Protein 3TVT (pdb70)

B-factor: mean 31.07, std 15.74, range [5.21, 500.0]

GO terms:
  GO:0005515 protein binding (F, IPI)
  GO:0031594 neuromuscular junction (C, IDA)
  GO:0042734 presynaptic membrane (C, IDA)
  GO:0043195 terminal bouton (C, IDA)
  GO:0045179 apical cortex (C, IDA)
  GO:0045202 synapse (C, IDA)
  GO:0045211 postsynaptic membrane (C, IDA)
  GO:0048471 perinuclear region of cytoplasm (C, IDA)
  GO:0061174 type I terminal bouton (C, IDA)
  GO:0061176 type Ib terminal bouton (C, IDA)
  GO:0061689 tricellular tight junction (C, IDA)
  GO:0071212 subsynaptic reticulum (C, IDA)
  GO:0005918 septate junction (C, IDA)
  GO:0005920 smooth septate junction (C, IDA)
  GO:0005938 cell cortex (C, IDA)
  GO:0016327 apicolateral plasma membrane (C, IDA)
  GO:0016328 lateral plasma membrane (C, IDA)
  GO:0031256 leading edge membrane (C, IDA)
  GO:0001738 morphogenesis of a polarized epithelium (P, TAS)
  GO:0016323 basolateral plasma membrane (C, TAS)

Nearest PDB structures (foldseek):
  3tvt-assembly1_A  TM=1.004E+00  e=1.272E-58  Drosophila melanogaster
  3uat-assembly1_A  TM=9.789E-01  e=1.180E-45  Rattus norvegicus
  1jxm-assembly1_A  TM=9.618E-01  e=1.100E-43  Rattus norvegicus
  1kjw-assembly1_A  TM=9.722E-01  e=9.977E-43  Rattus norvegicus
  5ypr-assembly1_A  TM=9.502E-01  e=1.873E-42  Rattus norvegicus

Sequence (269 aa):
SLYVRALFDYDPGLPFKHGDILHVTNASDDEWWQARRVLGIVPSKRRWERKMRAVLSYEAVQRLSINYTRPVIILGPLKDRINDDLISEYPDKFGSCVPHTTRPKREYEVDGRDYHFVSSREQMERDIQNHLFIEAGQYNDNLYGTSVASVREVAEKGKHCILDVSGNAIKRLQVAQLYPVAVFIKPKSVDSVMEMNRRMTEEQAKKTYERAIKMEQEFGEYFTGVVQGDTIEEIYSKVKSMIWSQSGPTIWVPSRQDMEQLDLIKITP

CATH classification: 2.30.30.40 (+2 more: 3.40.50.300, 3.30.63.10)

Solvent-accessible surface area: 14858 Å² total; per-residue (Å²): 150,55,69,6,12,0,12,18,62,30,128,96,72,27,76,3,108,12,5,28,17,0,41,9,41,74,52,100,74,83,45,89,30,84,2,166,83,54,194,49,73,0,3,3,85,142,83,25,26,112,122,87,166,118,106,46,3,15,40,47,7,88,129,62,81,15,147,43,34,8,0,0,0,1,3,4,31,25,46,92,106,0,11,94,36,2,57,82,98,65,72,129,120,8,8,73,16,32,6,35,0,16,16,100,115,138,145,203,36,59,78,35,160,43,4,60,42,22,127,46,98,119,90,0,51,136,30,9,130,95,68,91,4,3,26,1,0,61,52,108,109,35,2,2,2,13,8,15,48,9,0,93,112,8,0,116,141,47,59,24,0,17,6,101,9,34,1,68,0,0,85,39,0,27,89,27,112,6,28,2,0,0,0,0,3,54,15,96,40,33,99,13,7,70,113,23,53,208,214,54,75,105,109,75,0,93,117,29,55,67,141,0,62,123,31,18,110,112,16,0,68,56,1,12,3,26,4,46,3,87,65,19,124,59,3,23,63,86,0,74,64,41,12,199,68,33,32,31,103,52,3,42,8,47,88,123,128,15,52,133,95,36,110,88,55,156,16,108,123

Organism: Drosophila melanogaster (NCBI:txid7227)

Secondary structure (DSSP, 8-state):
--EEEE-S-B-----B-TT-EEEEEE--SSSEEEE-----EEE-HHHHHHHHH----EEEEEEEE-SSPPPEEEESTTHHHHHHHHHHH-TTTEE-PPPEE-SPPPTT--BTTTBEE-S-HHHHHHHHHTT-EEEEEEETTEEEEEEHHHHHHHHHHT-EEEE---THHHHHHHHTT-PPEEEEE--S-HHHHHHT-TTS-TTHHHHHHHHHHHHHHHHTTT-SEEE--SSHHHHHHHHHHHHHHHT-SEEEEE-/-GGGGG-EEEP---

Radius of gyration: 19.96 Å; Cα contacts (8 Å, |Δi|>4): 506; chains: 2; bounding box: 43×50×49 Å

Foldseek 3Di:
DFKKAFLAFDDDQPGDHQQWIWAFPADPDQFWTQIDTDVGIDGDQVNQPVVVVCDGGIFTKDKDQDQWWAAAEEAAPCRVVLLCVCCVVCVVAEDEFAKEKQDDDDVPDDQRPNHPYDVDQVVVVVCVVVLQFLDWDDDPRMIMTHGPVRCVVQGNVRHHHHDPDALSSQVSCVVVVRHHQYEYEQEPDLVLQCVAPVPDDVVVSVVSNVVSVVSCVVNSVRHNYYDYDSYPVRRSVVVVVSSVVQGDSMHMDGD/DVVVVPDDDDDDDD

InterPro domains:
  IPR001452 SH3 domain [PF00018] (626-682)
  IPR001452 SH3 domain [PS50002] (620-690)
  IPR001452 SH3 domain [SM00326] (623-689)
  IPR001478 PDZ domain [PF00595] (217-299)
  IPR001478 PDZ domain [PF00595] (331-417)
  IPR001478 PDZ domain [PF00595] (506-583)
  IPR001478 PDZ domain [PS50106] (216-303)
  IPR001478 PDZ domain [PS50106] (330-421)
  IPR001478 PDZ domain [PS50106] (506-587)
  IPR001478 PDZ domain [SM00228] (224-303)
  IPR001478 PDZ domain [SM00228] (338-421)
  IPR001478 PDZ domain [SM00228] (514-587)
  IPR004172 L27 domain [PS51022] (4-64)
  IPR004172 L27 domain [SM00569] (7-67)
  IPR008144 Guanylate kinase-like domain [PS50052] (780-955)
  IPR008145 Guanylate kinase/L-type calcium channel beta subunit [PF00625] (780-956)
  IPR008145 Guanylate kinase/L-type calcium channel beta subunit [SM00072] (779-958)
  IPR015143 L27-1 [PF09058] (6-63)
  IPR016313 Disks large 1-like [PIRSF001741] (4-970)
  IPR020590 Guanylate kinase, conserved site [PS00856] (812-829)

Structure (mmCIF, N/CA/C/O backbone):
data_3TVT
#
_entry.id   3TVT
#
_cell.length_a   91.604
_cell.length_b   94.546
_cell.length_c   83.700
_cell.angle_alpha   90.00
_cell.angle_beta   90.00
_cell.angle_gamma   90.00
#
_symmetry.space_group_name_H-M   'C 2 2 21'
#
loop_
_entity.id
_entity.type
_entity.pdbx_description
1 polymer 'Disks large 1 tumor suppressor protein'
2 polymer 'Partner of Inscuteable'
3 water water
#
loop_
_atom_site.group_PDB
_atom_site.id
_atom_site.type_symbol
_atom_site.label_atom_id
_atom_site.label_alt_id
_atom_site.label_comp_id
_atom_site.label_asym_id
_atom_site.label_entity_id
_atom_site.label_seq_id
_atom_site.pdbx_PDB_ins_code
_atom_site.Cartn_x
_atom_site.Cartn_y
_atom_site.Cartn_z
_atom_site.occupancy
_atom_site.B_iso_or_equiv
_atom_site.auth_seq_id
_atom_site.auth_comp_id
_atom_site.auth_asym_id
_atom_site.auth_atom_id
_atom_site.pdbx_PDB_model_num
ATOM 1 N N . SER A 1 5 ? 16.438 28.175 2.795 1.00 55.56 602 SER A N 1
ATOM 2 C CA . SER A 1 5 ? 17.145 28.215 4.118 1.00 55.47 602 SER A CA 1
ATOM 3 C C . SER A 1 5 ? 17.497 26.812 4.650 1.00 54.20 602 SER A C 1
ATOM 4 O O . SER A 1 5 ? 16.690 26.208 5.388 1.00 57.79 602 SER A O 1
ATOM 7 N N . LEU A 1 6 ? 18.609 26.221 4.213 1.00 49.77 603 LEU A N 1
ATOM 8 C CA . LEU A 1 6 ? 19.137 26.304 2.849 1.00 44.59 603 LEU A CA 1
ATOM 9 C C . LEU A 1 6 ? 19.853 24.988 2.684 1.00 40.44 603 LEU A C 1
ATOM 10 O O . LEU A 1 6 ? 20.793 24.651 3.413 1.00 36.73 603 LEU A O 1
ATOM 15 N N . TYR A 1 7 ? 19.375 24.215 1.727 1.00 35.89 604 TYR A N 1
ATOM 16 C CA . TYR A 1 7 ? 20.034 22.975 1.399 1.00 33.48 604 TYR A CA 1
ATOM 17 C C . TYR A 1 7 ? 20.396 23.082 -0.054 1.00 31.16 604 TYR A C 1
ATOM 18 O O . TYR A 1 7 ? 19.636 23.642 -0.855 1.00 32.09 604 TYR A O 1
ATOM 27 N N . VAL A 1 8 ? 21.571 22.567 -0.386 1.00 28.99 605 VAL A N 1
ATOM 28 C CA . VAL A 1 8 ? 22.039 22.595 -1.769 1.00 27.80 605 VAL A CA 1
ATOM 29 C C . VAL A 1 8 ? 22.562 21.248 -2.119 1.00 26.39 605 VAL A C 1
ATOM 30 O O . VAL A 1 8 ? 23.043 20.536 -1.241 1.00 29.47 605 VAL A O 1
ATOM 34 N N . ARG A 1 9 ? 22.470 20.869 -3.392 1.00 25.56 606 ARG A N 1
ATOM 35 C CA . ARG A 1 9 ? 23.241 19.745 -3.893 1.00 24.62 606 ARG A CA 1
ATOM 36 C C . ARG A 1 9 ? 24.572 20.256 -4.441 1.00 24.19 606 ARG A C 1
ATOM 37 O O . ARG A 1 9 ? 24.604 21.163 -5.262 1.00 25.28 606 ARG A O 1
ATOM 45 N N . ALA A 1 10 ? 25.656 19.672 -3.951 1.00 23.91 607 ALA A N 1
ATOM 46 C CA . ALA A 1 10 ? 26.995 19.952 -4.477 1.00 23.83 607 ALA A CA 1
ATOM 47 C C . ALA A 1 10 ? 27.135 19.300 -5.869 1.00 24.27 607 ALA A C 1
ATOM 48 O O . ALA A 1 10 ? 26.737 18.135 -6.069 1.00 24.58 607 ALA A O 1
ATOM 50 N N . LEU A 1 11 ? 27.694 20.048 -6.827 1.00 24.06 608 LEU A N 1
ATOM 51 C CA . LEU A 1 11 ? 27.831 19.580 -8.194 1.00 24.91 608 LEU A CA 1
ATOM 52 C C . LEU A 1 11 ? 29.269 19.333 -8.565 1.00 25.54 608 LEU A C 1
ATOM 53 O O . LEU A 1 11 ? 29.595 19.214 -9.750 1.00 26.19 608 LEU A O 1
ATOM 58 N N . PHE A 1 12 ? 30.113 19.238 -7.537 1.00 25.32 609 PHE A N 1
ATOM 59 C CA . PHE A 1 12 ? 31.532 18.967 -7.682 1.00 27.65 609 PHE A CA 1
ATOM 60 C C . PHE A 1 12 ? 32.080 18.244 -6.449 1.00 28.19 609 PHE A C 1
ATOM 61 O O . PHE A 1 12 ? 31.456 18.291 -5.386 1.00 28.37 609 PHE A O 1
ATOM 69 N N . ASP A 1 13 ? 33.239 17.600 -6.595 1.00 30.90 610 ASP A N 1
ATOM 70 C CA . ASP A 1 13 ? 33.951 17.000 -5.456 1.00 32.95 610 ASP A CA 1
ATOM 71 C C . ASP A 1 13 ? 34.785 18.075 -4.796 1.00 33.89 610 ASP A C 1
ATOM 72 O O . ASP A 1 13 ? 35.454 18.850 -5.484 1.00 33.75 610 ASP A O 1
ATOM 77 N N . TYR A 1 14 ? 34.789 18.086 -3.469 1.00 34.65 611 TYR A N 1
ATOM 78 C CA . TYR A 1 14 ? 35.588 19.045 -2.729 1.00 35.30 611 TYR A CA 1
ATOM 79 C C . TYR A 1 14 ? 36.481 18.354 -1.722 1.00 38.20 611 TYR A C 1
ATOM 80 O O . TYR A 1 14 ? 36.019 17.611 -0.855 1.00 38.99 611 TYR A O 1
ATOM 89 N N . ASP A 1 15 ? 37.773 18.619 -1.860 1.00 42.06 612 ASP A N 1
ATOM 90 C CA . ASP A 1 15 ? 38.786 18.053 -1.005 1.00 46.39 612 ASP A CA 1
ATOM 91 C C . ASP A 1 15 ? 39.533 19.238 -0.380 1.00 47.40 612 ASP A C 1
ATOM 92 O O . ASP A 1 15 ? 40.323 19.903 -1.054 1.00 48.91 612 ASP A O 1
ATOM 97 N N . PRO A 1 16 ? 39.235 19.560 0.890 1.00 48.07 613 PRO A N 1
ATOM 98 C CA . PRO A 1 16 ? 39.930 20.712 1.479 1.00 48.71 613 PRO A CA 1
ATOM 99 C C . PRO A 1 16 ? 41.313 20.359 2.039 1.00 51.58 613 PRO A C 1
ATOM 100 O O . PRO A 1 16 ? 42.187 21.235 2.112 1.00 52.49 613 PRO A O 1
ATOM 104 N N . GLY A 1 26 ? 37.273 22.808 7.392 1.00 39.54 623 GLY A N 1
ATOM 105 C CA . GLY A 1 26 ? 36.708 22.551 6.050 1.00 38.17 623 GLY A CA 1
ATOM 106 C C . GLY A 1 26 ? 35.980 21.234 5.928 1.00 38.69 623 GLY A C 1
ATOM 107 O O . GLY A 1 26 ? 36.364 20.243 6.557 1.00 40.35 623 GLY A O 1
ATOM 108 N N . LEU A 1 27 ? 34.926 21.228 5.107 1.00 35.87 624 LEU A N 1
ATOM 109 C CA . LEU A 1 27 ? 34.057 20.065 4.957 1.00 36.44 624 LEU A CA 1
ATOM 110 C C . LEU A 1 27 ? 34.268 19.412 3.601 1.00 36.25 624 LEU A C 1
ATOM 111 O O . LEU A 1 27 ? 33.937 20.000 2.570 1.00 33.81 624 LEU A O 1
ATOM 116 N N . PRO A 1 28 ? 34.789 18.171 3.592 1.00 38.23 625 PRO A N 1
ATOM 117 C CA . PRO A 1 28 ? 34.845 17.399 2.353 1.00 37.75 625 PRO A CA 1
ATOM 118 C C . PRO A 1 28 ? 33.452 16.990 1.909 1.00 35.75 625 PRO A C 1
ATOM 119 O O . PRO A 1 28 ? 32.567 16.706 2.750 1.00 36.80 625 PRO A O 1
ATOM 123 N N . PHE A 1 29 ? 33.231 16.973 0.595 1.00 33.49 626 PHE A N 1
ATOM 124 C CA . PHE A 1 29 ? 32.001 16.417 0.036 1.00 31.59 626 PHE A CA 1
ATOM 125 C C . PHE A 1 29 ? 32.204 15.908 -1.391 1.00 31.30 626 PHE A C 1
ATOM 126 O O . PHE A 1 29 ? 33.246 16.164 -2.019 1.00 31.15 626 PHE A O 1
ATOM 134 N N . LYS A 1 30 ? 31.221 15.160 -1.880 1.00 31.28 627 LYS A N 1
ATOM 135 C CA . LYS A 1 30 ? 31.279 14.590 -3.226 1.00 31.20 627 LYS A CA 1
ATOM 136 C C . LYS A 1 30 ? 30.135 15.121 -4.092 1.00 28.07 627 LYS A C 1
ATOM 137 O O . LYS A 1 30 ? 29.134 15.570 -3.583 1.00 28.44 627 LYS A O 1
ATOM 143 N N . HIS A 1 31 ? 30.342 15.142 -5.403 1.00 28.05 628 HIS A N 1
ATOM 144 C CA . HIS A 1 31 ? 29.311 15.537 -6.384 1.00 26.47 628 HIS A CA 1
ATOM 145 C C . HIS A 1 31 ? 28.057 14.747 -6.064 1.00 27.24 628 HIS A C 1
ATOM 146 O O . HIS A 1 31 ? 28.116 13.522 -5.950 1.00 27.88 628 HIS A O 1
ATOM 153 N N . GLY A 1 32 ? 26.937 15.434 -5.901 1.00 25.98 629 GLY A N 1
ATOM 154 C CA . GLY A 1 32 ? 25.687 14.758 -5.567 1.00 28.42 629 GLY A CA 1
ATOM 155 C C . GLY A 1 32 ? 25.265 14.909 -4.123 1.00 29.10 629 GLY A C 1
ATOM 156 O O . GLY A 1 32 ? 24.083 14.797 -3.836 1.00 29.31 629 GLY A O 1
ATOM 157 N N . ASP A 1 33 ? 26.224 15.145 -3.215 1.00 28.01 630 ASP A N 1
ATOM 158 C CA . ASP A 1 33 ? 25.903 15.269 -1.767 1.00 29.80 630 ASP A CA 1
ATOM 159 C C . ASP A 1 33 ? 24.965 16.450 -1.474 1.00 29.55 630 ASP A C 1
ATOM 160 O O . ASP A 1 33 ? 25.063 17.520 -2.089 1.00 27.45 630 ASP A O 1
ATOM 165 N N . ILE A 1 34 ? 24.023 16.248 -0.560 1.00 31.21 631 ILE A N 1
ATOM 166 C CA . ILE A 1 34 ? 23.180 17.342 -0.105 1.00 31.32 631 ILE A CA 1
ATOM 167 C C . ILE A 1 34 ? 23.858 17.897 1.143 1.00 32.36 631 ILE A C 1
ATOM 168 O O . ILE A 1 34 ? 24.317 17.133 2.023 1.00 33.91 631 ILE A O 1
ATOM 173 N N . LEU A 1 35 ? 23.959 19.221 1.156 1.00 30.17 632 LEU A N 1
ATOM 174 C CA . LEU A 1 35 ? 24.608 20.016 2.213 1.00 30.57 632 LEU A CA 1
ATOM 175 C C . LEU A 1 35 ? 23.568 20.943 2.802 1.00 31.40 632 LEU A C 1
ATOM 176 O O . LEU A 1 35 ? 22.811 21.591 2.084 1.00 31.91 632 LEU A O 1
ATOM 181 N N . HIS A 1 36 ? 23.525 21.019 4.122 1.00 32.36 633 HIS A N 1
ATOM 182 C CA . HIS A 1 36 ? 22.762 22.049 4.773 1.00 33.93 633 HIS A CA 1
ATOM 183 C C . HIS A 1 36 ? 23.698 23.233 5.013 1.00 32.86 633 HIS A C 1
ATOM 184 O O . HIS A 1 36 ? 24.688 23.079 5.716 1.00 33.83 633 HIS A O 1
ATOM 191 N N . VAL A 1 37 ? 23.390 24.378 4.397 1.00 31.08 634 VAL A N 1
ATOM 192 C CA . VAL A 1 37 ? 24.252 25.561 4.489 1.00 31.55 634 VAL A CA 1
ATOM 193 C C . VAL A 1 37 ? 23.741 26.328 5.691 1.00 33.37 634 VAL A C 1
ATOM 194 O O . VAL A 1 37 ? 22.675 26.947 5.627 1.00 35.78 634 VAL A O 1
ATOM 198 N N . THR A 1 38 ? 24.502 26.284 6.780 1.00 34.37 635 THR A N 1
ATOM 199 C CA . THR A 1 38 ? 24.104 26.864 8.052 1.00 36.81 635 THR A CA 1
ATOM 200 C C . THR A 1 38 ? 24.444 28.353 8.166 1.00 36.24 635 THR A C 1
ATOM 201 O O . THR A 1 38 ? 23.876 29.062 8.974 1.00 39.80 635 THR A O 1
ATOM 205 N N . ASN A 1 39 ? 25.359 28.838 7.343 1.00 34.27 636 ASN A N 1
ATOM 206 C CA . ASN A 1 39 ? 25.702 30.272 7.354 1.00 34.45 636 ASN A CA 1
ATOM 207 C C . ASN A 1 39 ? 26.324 30.622 6.001 1.00 32.00 636 ASN A C 1
ATOM 208 O O . ASN A 1 39 ? 27.291 29.986 5.560 1.00 31.18 636 ASN A O 1
ATOM 213 N N . ALA A 1 40 ? 25.705 31.590 5.330 1.00 32.22 637 ALA A N 1
ATOM 214 C CA . ALA A 1 40 ? 26.168 32.075 4.024 1.00 31.14 637 ALA A CA 1
ATOM 215 C C . ALA A 1 40 ? 26.477 33.585 4.036 1.00 32.55 637 ALA A C 1
ATOM 216 O O . ALA A 1 40 ? 26.452 34.241 2.999 1.00 33.16 637 ALA A O 1
ATOM 218 N N . SER A 1 41 ? 26.794 34.142 5.204 1.00 32.91 638 SER A N 1
ATOM 219 C CA . SER A 1 41 ? 27.043 35.581 5.320 1.00 33.40 638 SER A CA 1
ATOM 220 C C . SER A 1 41 ? 28.329 36.025 4.640 1.00 32.02 638 SER A C 1
ATOM 221 O O . SER A 1 41 ? 28.432 37.148 4.178 1.00 33.21 638 SER A O 1
ATOM 224 N N . ASP A 1 42 ? 29.313 35.143 4.638 1.00 30.85 639 ASP A N 1
ATOM 225 C CA . ASP A 1 42 ? 30.628 35.471 4.090 1.00 29.97 639 ASP A CA 1
ATOM 226 C C . ASP A 1 42 ? 30.597 35.202 2.571 1.00 28.97 639 ASP A C 1
ATOM 227 O O . ASP A 1 42 ? 30.206 34.112 2.120 1.00 29.07 639 ASP A O 1
ATOM 232 N N . ASP A 1 43 ? 31.041 36.205 1.812 1.00 28.80 640 ASP A N 1
ATOM 233 C CA . ASP A 1 43 ? 31.034 36.132 0.360 1.00 29.16 640 ASP A CA 1
ATOM 234 C C . ASP A 1 43 ? 31.891 34.998 -0.155 1.00 26.59 640 ASP A C 1
ATOM 235 O O . ASP A 1 43 ? 31.638 34.537 -1.263 1.00 27.65 640 ASP A O 1
ATOM 240 N N . GLU A 1 44 ? 32.955 34.631 0.570 1.00 25.42 641 GLU A N 1
ATOM 241 C CA . GLU A 1 44 ? 33.918 33.652 0.029 1.00 24.93 641 GLU A CA 1
ATOM 242 C C . GLU A 1 44 ? 33.707 32.245 0.546 1.00 23.95 641 GLU A C 1
ATOM 243 O O . GLU A 1 44 ? 34.075 31.269 -0.120 1.00 23.09 641 GLU A O 1
ATOM 249 N N . TRP A 1 45 ? 33.157 32.139 1.755 1.00 23.87 642 TRP A N 1
ATOM 250 C CA . TRP A 1 45 ? 33.100 30.852 2.449 1.00 25.02 642 TRP A CA 1
ATOM 251 C C . TRP A 1 45 ? 31.751 30.653 3.130 1.00 25.58 642 TRP A C 1
ATOM 252 O O . TRP A 1 45 ? 31.270 31.516 3.851 1.00 28.77 642 TRP A O 1
ATOM 263 N N . TRP A 1 46 ? 31.185 29.478 2.946 1.00 25.30 643 TRP A N 1
ATOM 264 C CA . TRP A 1 46 ? 29.938 29.105 3.654 1.00 26.77 643 TRP A CA 1
ATOM 265 C C . TRP A 1 46 ? 30.216 28.097 4.773 1.00 28.26 643 TRP A C 1
ATOM 266 O O . TRP A 1 46 ? 31.210 27.363 4.710 1.00 29.99 643 TRP A O 1
ATOM 277 N N . GLN A 1 47 ? 29.361 28.062 5.790 1.00 29.41 644 GLN A N 1
ATOM 278 C CA . GLN A 1 47 ? 29.469 27.006 6.800 1.00 31.21 644 GLN A CA 1
ATOM 279 C C . GLN A 1 47 ? 28.386 26.019 6.384 1.00 31.38 644 GLN A C 1
ATOM 280 O O . GLN A 1 47 ? 27.308 26.437 6.004 1.00 30.95 644 GLN A O 1
ATOM 286 N N . ALA A 1 48 ? 28.696 24.737 6.412 1.00 31.97 645 ALA A N 1
ATOM 287 C CA . ALA A 1 48 ? 27.720 23.751 5.942 1.00 33.17 645 ALA A CA 1
ATOM 288 C C . ALA A 1 48 ? 27.793 22.486 6.742 1.00 37.32 645 ALA A C 1
ATOM 289 O O . ALA A 1 48 ? 28.830 22.172 7.338 1.00 37.03 645 ALA A O 1
ATOM 291 N N . ARG A 1 49 ? 26.677 21.745 6.741 1.00 40.06 646 ARG A N 1
ATOM 292 C CA . ARG A 1 49 ? 26.505 20.640 7.668 1.00 46.60 646 ARG A CA 1
ATOM 293 C C . ARG A 1 49 ? 26.650 19.300 7.007 1.00 48.11 646 ARG A C 1
ATOM 294 O O . ARG A 1 49 ? 27.343 18.436 7.568 1.00 52.84 646 ARG A O 1
ATOM 302 N N . ARG A 1 50 ? 26.005 19.119 5.858 1.00 45.30 647 ARG A N 1
ATOM 303 C CA . ARG A 1 50 ? 25.960 17.804 5.236 1.00 46.83 647 ARG A CA 1
ATOM 304 C C . ARG A 1 50 ? 24.873 16.911 5.866 1.00 48.17 647 ARG A C 1
ATOM 305 O O . ARG A 1 50 ? 24.991 16.414 7.002 1.00 49.45 647 ARG A O 1
ATOM 313 N N . VAL A 1 51 ? 23.803 16.733 5.107 1.00 46.91 648 VAL A N 1
ATOM 314 C CA . VAL A 1 51 ? 22.709 15.883 5.498 1.00 49.00 648 VAL A CA 1
ATOM 315 C C . VAL A 1 51 ? 23.125 14.568 4.897 1.00 50.11 648 VAL A C 1
ATOM 316 O O . VAL A 1 51 ? 22.957 14.410 3.693 1.00 48.50 648 VAL A O 1
ATOM 320 N N . LEU A 1 52 ? 23.715 13.661 5.677 1.00 52.50 649 LEU A N 1
ATOM 321 C CA . LEU A 1 52 ? 24.097 12.356 5.110 1.00 53.66 649 LEU A CA 1
ATOM 322 C C . LEU A 1 52 ? 22.844 11.532 4.860 1.00 54.43 649 LEU A C 1
ATOM 323 O O . LEU A 1 52 ? 22.345 11.479 3.726 1.00 53.02 649 LEU A O 1
ATOM 328 N N . GLY A 1 61 ? 31.465 22.281 8.877 1.00 39.30 658 GLY A N 1
ATOM 329 C CA . GLY A 1 61 ? 32.734 22.666 8.288 1.00 38.22 658 GLY A CA 1
ATOM 330 C C . GLY A 1 61 ? 32.579 23.814 7.293 1.00 36.27 658 GLY A C 1
ATOM 331 O O . GLY A 1 61 ? 31.477 24.324 7.068 1.00 35.26 658 GLY A O 1
ATOM 332 N N . ILE A 1 62 ? 33.695 24.212 6.697 1.00 33.82 659 ILE A N 1
ATOM 333 C CA . ILE A 1 62 ? 33.692 25.349 5.775 1.00 32.35 659 ILE A CA 1
ATOM 334 C C . ILE A 1 62 ? 33.708 24.852 4.331 1.00 29.87 659 ILE A C 1
ATOM 335 O O . ILE A 1 62 ? 34.441 23.927 4.011 1.00 31.04 659 ILE A O 1
ATOM 340 N N . VAL A 1 63 ? 32.941 25.496 3.459 1.00 26.18 660 VAL A N 1
ATOM 341 C CA . VAL A 1 63 ? 32.941 25.141 2.024 1.00 25.57 660 VAL A CA 1
ATOM 342 C C . VAL A 1 63 ? 33.025 26.421 1.208 1.00 24.92 660 VAL A C 1
ATOM 343 O O . VAL A 1 63 ? 32.596 27.474 1.699 1.00 24.33 660 VAL A O 1
ATOM 347 N N . PRO A 1 64 ? 33.589 26.342 -0.014 1.00 24.62 661 PRO A N 1
ATOM 348 C CA . PRO A 1 64 ? 33.617 27.533 -0.863 1.00 24.80 661 PRO A CA 1
ATOM 349 C C . PRO A 1 64 ? 32.206 28.064 -1.142 1.00 23.81 661 PRO A C 1
ATOM 350 O O . PRO A 1 64 ? 31.266 27.297 -1.332 1.00 25.00 661 PRO A O 1
ATOM 354 N N . SER A 1 65 ? 32.036 29.384 -1.120 1.00 23.25 662 SER A N 1
ATOM 355 C CA . SER A 1 65 ? 30.746 29.937 -1.565 1.00 21.76 662 SER A CA 1
ATOM 356 C C . SER A 1 65 ? 30.531 29.585 -3.039 1.00 23.19 662 SER A C 1
ATOM 357 O O . SER A 1 65 ? 31.482 29.260 -3.768 1.00 22.36 662 SER A O 1
ATOM 360 N N . LYS A 1 66 ? 29.282 29.655 -3.469 1.00 23.52 663 LYS A N 1
ATOM 361 C CA . LYS A 1 66 ? 28.974 29.562 -4.894 1.00 24.72 663 LYS A CA 1
ATOM 362 C C . LYS A 1 66 ? 29.807 30.514 -5.736 1.00 25.08 663 LYS A C 1
ATOM 363 O O . LYS A 1 66 ? 30.446 30.106 -6.669 1.00 25.81 663 LYS A O 1
ATOM 369 N N . ARG A 1 67 ? 29.859 31.805 -5.398 1.00 25.32 664 ARG A N 1
ATOM 370 C CA . ARG A 1 67 ? 30.639 32.716 -6.228 1.00 26.66 664 ARG A CA 1
ATOM 371 C C . ARG A 1 67 ? 32.119 32.368 -6.269 1.00 24.42 664 ARG A C 1
ATOM 372 O O . ARG A 1 67 ? 32.759 32.537 -7.297 1.00 27.06 664 ARG A O 1
ATOM 380 N N . ARG A 1 68 ? 32.674 31.916 -5.145 1.00 22.81 665 ARG A N 1
ATOM 381 C CA . ARG A 1 68 ? 34.101 31.603 -5.125 1.00 22.81 665 ARG A CA 1
ATOM 382 C C . ARG A 1 68 ? 34.352 30.430 -6.086 1.00 24.12 665 ARG A C 1
ATOM 383 O O . ARG A 1 68 ? 35.271 30.467 -6.899 1.00 25.07 665 ARG A O 1
ATOM 391 N N . TRP A 1 69 ? 33.561 29.377 -5.961 1.00 23.41 666 TRP A N 1
ATOM 392 C CA . TRP A 1 69 ? 33.807 28.202 -6.805 1.00 24.09 666 TRP A CA 1
ATOM 393 C C . TRP A 1 69 ? 33.597 28.516 -8.277 1.00 24.77 666 TRP A C 1
ATOM 394 O O . TRP A 1 69 ? 34.366 28.090 -9.152 1.00 25.89 666 TRP A O 1
ATOM 405 N N . GLU A 1 70 ? 32.556 29.298 -8.552 1.00 26.74 667 GLU A N 1
ATOM 406 C CA . GLU A 1 70 ? 32.333 29.736 -9.939 1.00 31.08 667 GLU A CA 1
ATOM 407 C C . GLU A 1 70 ? 33.466 30.604 -10.505 1.00 32.80 667 GLU A C 1
ATOM 408 O O . GLU A 1 70 ? 33.784 30.479 -11.696 1.00 34.57 667 GLU A O 1
ATOM 414 N N . ARG A 1 71 ? 34.100 31.428 -9.662 1.00 33.28 668 ARG A N 1
ATOM 415 C CA . ARG A 1 71 ? 35.300 32.175 -10.071 1.00 34.76 668 ARG A CA 1
ATOM 416 C C . ARG A 1 71 ? 36.445 31.225 -10.433 1.00 35.27 668 ARG A C 1
ATOM 417 O O . ARG A 1 71 ? 37.062 31.367 -11.490 1.00 37.42 668 ARG A O 1
ATOM 425 N N . LYS A 1 72 ? 36.703 30.244 -9.563 1.00 34.31 669 LYS A N 1
ATOM 426 C CA . LYS A 1 72 ? 37.725 29.212 -9.810 1.00 35.66 669 LYS A CA 1
ATOM 427 C C . LYS A 1 72 ? 37.510 28.459 -11.131 1.00 37.56 669 LYS A C 1
ATOM 428 O O . LYS A 1 72 ? 38.459 28.230 -11.886 1.00 38.96 669 LYS A O 1
ATOM 434 N N . MET A 1 73 ? 36.265 28.071 -11.406 1.00 36.91 670 MET A N 1
ATOM 435 C CA . MET A 1 73 ? 35.944 27.318 -12.613 1.00 39.38 670 MET A CA 1
ATOM 436 C C . MET A 1 73 ? 35.910 28.170 -13.874 1.00 42.03 670 MET A C 1
ATOM 437 O O . MET A 1 73 ? 36.285 27.695 -14.943 1.00 43.99 670 MET A O 1
ATOM 442 N N . ARG A 1 74 ? 35.452 29.417 -13.758 1.00 42.52 671 ARG A N 1
ATOM 443 C CA . ARG A 1 74 ? 35.487 30.329 -14.906 1.00 46.44 671 ARG A CA 1
ATOM 444 C C . ARG A 1 74 ? 36.945 30.624 -15.268 1.00 48.33 671 ARG A C 1
ATOM 445 O O . ARG A 1 74 ? 37.282 30.717 -16.459 1.00 51.20 671 ARG A O 1
ATOM 453 N N . ALA A 1 75 ? 37.812 30.715 -14.254 1.00 47.20 672 ALA A N 1
ATOM 454 C CA . ALA A 1 75 ? 39.248 30.914 -14.489 1.00 50.05 672 ALA A CA 1
ATOM 455 C C . ALA A 1 75 ? 39.842 29.698 -15.180 1.00 51.65 672 ALA A C 1
ATOM 456 O O . ALA A 1 75 ? 40.749 29.839 -16.000 1.00 55.47 672 ALA A O 1
ATOM 458 N N . VAL A 1 86 ? 29.284 26.221 -15.905 1.00 52.36 771 VAL A N 1
ATOM 459 C CA . VAL A 1 86 ? 30.003 25.992 -14.639 1.00 49.74 771 VAL A CA 1
ATOM 460 C C . VAL A 1 86 ? 29.104 25.341 -13.569 1.00 46.89 771 VAL A C 1
ATOM 461 O O . VAL A 1 86 ? 28.034 25.862 -13.239 1.00 47.57 771 VAL A O 1
ATOM 465 N N . LEU A 1 87 ? 29.558 24.211 -13.031 1.00 43.87 772 LEU A N 1
ATOM 466 C CA . LEU A 1 87 ? 28.803 23.452 -12.032 1.00 40.53 772 LEU A CA 1
ATOM 467 C C . LEU A 1 87 ? 29.295 23.821 -10.636 1.00 37.36 772 LEU A C 1
ATOM 468 O O . LEU A 1 87 ? 30.468 23.576 -10.305 1.00 38.19 772 LEU A O 1
ATOM 473 N N . SER A 1 88 ? 28.418 24.400 -9.822 1.00 34.16 773 SER A N 1
ATOM 474 C CA . SER A 1 88 ? 28.778 24.705 -8.439 1.00 30.67 773 SER A CA 1
ATOM 475 C C . SER A 1 88 ? 27.792 24.064 -7.448 1.00 28.78 773 SER A C 1
ATOM 476 O O . SER A 1 88 ? 27.991 22.919 -7.053 1.00 26.30 773 SER A O 1
ATOM 479 N N . TYR A 1 89 ? 26.751 24.787 -7.063 1.00 27.12 774 TYR A N 1
ATOM 480 C CA . TYR A 1 89 ? 25.712 24.256 -6.160 1.00 28.27 774 TYR A CA 1
ATOM 481 C C . TYR A 1 89 ? 24.328 24.469 -6.742 1.00 30.49 774 TYR A C 1
ATOM 482 O O . TYR A 1 89 ? 24.097 25.473 -7.393 1.00 32.83 774 TYR A O 1
ATOM 491 N N . GLU A 1 90 ? 23.419 23.526 -6.484 1.00 30.81 775 GLU A N 1
ATOM 492 C CA . GLU A 1 90 ? 21.988 23.558 -6.882 1.00 32.33 775 GLU A CA 1
ATOM 493 C C . GLU A 1 90 ? 21.142 23.552 -5.616 1.00 31.25 775 GLU A C 1
ATOM 494 O O . GLU A 1 90 ? 21.319 22.663 -4.781 1.00 31.11 775 GLU A O 1
ATOM 500 N N . ALA A 1 91 ? 20.254 24.539 -5.444 1.00 33.13 776 ALA A N 1
ATOM 501 C CA . ALA A 1 91 ? 19.344 24.552 -4.274 1.00 33.00 776 ALA A CA 1
ATOM 502 C C . ALA A 1 91 ? 18.338 23.396 -4.361 1.00 32.83 776 ALA A C 1
ATOM 503 O O . ALA A 1 91 ? 17.797 23.145 -5.428 1.00 34.90 776 ALA A O 1
ATOM 505 N N . VAL A 1 92 ? 18.126 22.675 -3.252 1.00 32.52 777 VAL A N 1
ATOM 506 C CA . VAL A 1 92 ? 17.178 21.542 -3.214 1.00 32.56 777 VAL A CA 1
ATOM 507 C C . VAL A 1 92 ? 16.248 21.585 -1.970 1.00 34.46 777 VAL A C 1
ATOM 508 O O . VAL A 1 92 ? 16.506 22.281 -0.979 1.00 34.68 777 VAL A O 1
ATOM 512 N N . GLN A 1 93 ? 15.139 20.856 -2.036 1.00 35.52 778 GLN A N 1
ATOM 513 C CA . GLN A 1 93 ? 14.200 20.810 -0.912 1.00 38.35 778 GLN A CA 1
ATOM 514 C C . GLN A 1 93 ? 13.570 19.435 -0.747 1.00 38.34 778 GLN A C 1
ATOM 515 O O . GLN A 1 93 ? 13.615 18.612 -1.674 1.00 35.62 778 GLN A O 1
ATOM 521 N N . ARG A 1 94 ? 12.990 19.175 0.419 1.00 40.39 779 ARG A N 1
ATOM 522 C CA . ARG A 1 94 ? 12.272 17.908 0.646 1.00 41.92 779 ARG A CA 1
ATOM 523 C C . ARG A 1 94 ? 10.947 17.894 -0.073 1.00 43.73 779 ARG A C 1
ATOM 524 O O . ARG A 1 94 ? 10.306 18.958 -0.155 1.00 45.03 779 ARG A O 1
ATOM 532 N N . LEU A 1 95 ? 10.548 16.690 -0.546 1.00 27.37 780 LEU A N 1
ATOM 533 C CA . LEU A 1 95 ? 9.209 16.402 -1.140 1.00 28.29 780 LEU A CA 1
ATOM 534 C C . LEU A 1 95 ? 8.698 15.078 -0.640 1.00 27.94 780 LEU A C 1
ATOM 535 O O . LEU A 1 95 ? 9.455 14.117 -0.566 1.00 25.67 780 LEU A O 1
ATOM 540 N N . SER A 1 96 ? 7.401 15.025 -0.316 1.00 28.30 781 SER A N 1
ATOM 541 C CA . SER A 1 96 ? 6.719 13.744 -0.088 1.00 29.34 781 SER A CA 1
ATOM 542 C C . SER A 1 96 ? 6.139 13.327 -1.408 1.00 27.67 781 SER A C 1
ATOM 543 O O . SER A 1 96 ? 5.428 14.083 -2.063 1.00 30.11 781 SER A O 1
ATOM 546 N N . ILE A 1 97 ? 6.520 12.153 -1.846 1.00 25.46 782 ILE A N 1
ATOM 547 C CA . ILE A 1 97 ? 5.980 11.675 -3.103 1.00 25.12 782 ILE A CA 1
ATOM 548 C C . ILE A 1 97 ? 5.090 10.545 -2.803 1.00 24.37 782 ILE A C 1
ATOM 549 O O . ILE A 1 97 ? 5.178 9.943 -1.710 1.00 26.03 782 ILE A O 1
ATOM 554 N N . ASN A 1 98 ? 4.308 10.180 -3.843 1.00 22.43 783 ASN A N 1
ATOM 555 C CA . ASN A 1 98 ? 3.262 9.210 -3.728 1.00 21.36 783 ASN A CA 1
ATOM 556 C C . ASN A 1 98 ? 3.412 8.169 -4.823 1.00 19.89 783 ASN A C 1
ATOM 557 O O . ASN A 1 98 ? 2.428 7.569 -5.229 1.00 20.28 783 ASN A O 1
ATOM 562 N N . TYR A 1 99 ? 4.651 7.974 -5.283 1.00 18.47 784 TYR A N 1
ATOM 563 C CA . TYR A 1 99 ? 4.957 6.950 -6.332 1.00 17.03 784 TYR A CA 1
ATOM 564 C C . TYR A 1 99 ? 6.374 6.445 -6.028 1.00 17.52 784 TYR A C 1
ATOM 565 O O . TYR A 1 99 ? 7.067 7.006 -5.155 1.00 19.01 784 TYR A O 1
ATOM 574 N N . THR A 1 100 ? 6.750 5.375 -6.718 1.00 15.74 785 THR A N 1
ATOM 575 C CA . THR A 1 100 ? 8.073 4.748 -6.588 1.00 16.63 785 THR A CA 1
ATOM 576 C C . THR A 1 100 ? 8.983 5.306 -7.674 1.00 15.66 785 THR A C 1
ATOM 577 O O . THR A 1 100 ? 8.625 5.359 -8.874 1.00 15.72 785 THR A O 1
ATOM 581 N N . ARG A 1 101 ? 10.186 5.765 -7.288 1.00 15.79 786 ARG A N 1
ATOM 582 C CA . ARG A 1 101 ? 11.006 6.552 -8.235 1.00 15.52 786 ARG A CA 1
ATOM 583 C C . ARG A 1 101 ? 11.645 5.687 -9.350 1.00 14.66 786 ARG A C 1
ATOM 584 O O . ARG A 1 101 ? 12.173 4.603 -9.086 1.00 16.44 786 ARG A O 1
ATOM 592 N N . PRO A 1 102 ? 11.600 6.176 -10.582 1.00 15.85 787 PRO A N 1
ATOM 593 C CA . PRO A 1 102 ? 12.354 5.538 -11.653 1.00 15.53 787 PRO A CA 1
ATOM 594 C C . PRO A 1 102 ? 13.847 5.576 -11.341 1.00 16.13 787 PRO A C 1
ATOM 595 O O . PRO A 1 102 ? 14.266 6.473 -10.612 1.00 17.32 787 PRO A O 1
ATOM 599 N N . VAL A 1 103 ? 14.606 4.661 -11.929 1.00 16.68 788 VAL A N 1
ATOM 600 C CA . VAL A 1 103 ? 16.079 4.605 -11.679 1.00 15.74 788 VAL A CA 1
ATOM 601 C C . VAL A 1 103 ? 16.806 4.705 -13.003 1.00 16.72 788 VAL A C 1
ATOM 602 O O . VAL A 1 103 ? 16.534 3.941 -13.925 1.00 17.86 788 VAL A O 1
ATOM 606 N N . ILE A 1 104 ? 17.703 5.664 -13.112 1.00 15.34 789 ILE A N 1
ATOM 607 C CA . ILE A 1 104 ? 18.582 5.769 -14.311 1.00 16.19 789 ILE A CA 1
ATOM 608 C C . ILE A 1 104 ? 20.028 5.646 -13.863 1.00 17.52 789 ILE A C 1
ATOM 609 O O . ILE A 1 104 ? 20.485 6.458 -13.079 1.00 18.43 789 ILE A O 1
ATOM 614 N N . ILE A 1 105 ? 20.702 4.621 -14.355 1.00 16.17 790 ILE A N 1
ATOM 615 C CA . ILE A 1 105 ? 22.145 4.406 -14.045 1.00 17.10 790 ILE A CA 1
ATOM 616 C C . ILE A 1 105 ? 22.904 4.809 -15.293 1.00 17.55 790 ILE A C 1
ATOM 617 O O . ILE A 1 105 ? 22.503 4.433 -16.413 1.00 17.94 790 ILE A O 1
ATOM 622 N N . LEU A 1 106 ? 23.929 5.655 -15.120 1.00 16.85 791 LEU A N 1
ATOM 623 C CA . LEU A 1 106 ? 24.713 6.127 -16.271 1.00 19.12 791 LEU A CA 1
ATOM 624 C C . LEU A 1 106 ? 26.181 5.862 -16.028 1.00 19.34 791 LEU A C 1
ATOM 625 O O . LEU A 1 106 ? 26.594 5.687 -14.894 1.00 19.40 791 LEU A O 1
ATOM 630 N N . GLY A 1 107 ? 26.969 5.839 -17.101 1.00 20.91 792 GLY A N 1
ATOM 631 C CA . GLY A 1 107 ? 28.414 5.644 -16.977 1.00 23.23 792 GLY A CA 1
ATOM 632 C C . GLY A 1 107 ? 28.788 4.260 -17.447 1.00 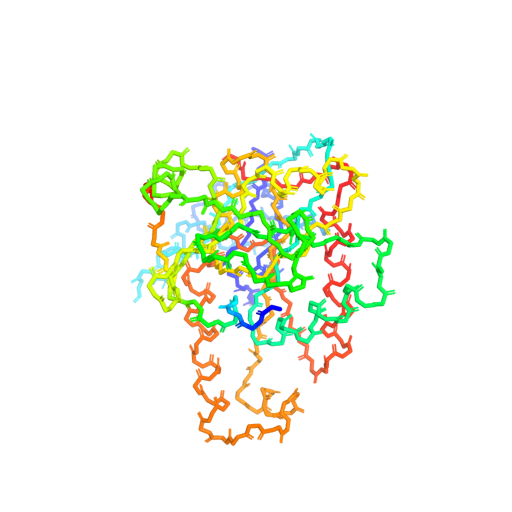25.84 792 GLY A C 1
ATOM 633 O O . GLY A 1 107 ? 27.907 3.447 -17.717 1.00 24.55 792 GLY A O 1
ATOM 634 N N . PRO A 1 108 ? 30.096 3.998 -17.600 1.00 28.38 793 PRO A N 1
ATOM 635 C CA . PRO A 1 108 ? 30.490 2.638 -17.897 1.00 31.04 793 PRO A CA 1
ATOM 636 C C . PRO A 1 108 ? 30.109 1.791 -16.668 1.00 30.87 793 PRO A C 1
ATOM 637 O O . PRO A 1 108 ? 30.207 2.227 -15.506 1.00 34.56 793 PRO A O 1
ATOM 641 N N . LEU A 1 109 ? 29.599 0.627 -16.990 1.00 31.07 794 LEU A N 1
ATOM 642 C CA . LEU A 1 109 ? 29.109 -0.376 -16.096 1.00 28.04 794 LEU A CA 1
ATOM 643 C C . LEU A 1 109 ? 27.604 -0.288 -16.000 1.00 25.79 794 LEU A C 1
ATOM 644 O O . LEU A 1 109 ? 27.001 -1.206 -15.499 1.00 25.27 794 LEU A O 1
ATOM 649 N N . LYS A 1 110 ? 26.991 0.755 -16.552 1.00 23.70 795 LYS A N 1
ATOM 650 C CA . LYS A 1 110 ? 25.512 0.848 -16.424 1.00 22.07 795 LYS A CA 1
ATOM 651 C C . LYS A 1 110 ? 24.760 -0.405 -16.939 1.00 22.97 795 LYS A C 1
ATOM 652 O O . LYS A 1 110 ? 23.808 -0.849 -16.290 1.00 21.48 795 LYS A O 1
ATOM 658 N N . ASP A 1 111 ? 25.198 -0.996 -18.073 1.00 24.01 796 ASP A N 1
ATOM 659 C CA . ASP A 1 111 ? 24.499 -2.149 -18.639 1.00 24.51 796 ASP A CA 1
ATOM 660 C C . ASP A 1 111 ? 24.587 -3.352 -17.675 1.00 24.50 796 ASP A C 1
ATOM 661 O O . ASP A 1 111 ? 23.596 -4.020 -17.431 1.00 24.96 796 ASP A O 1
ATOM 666 N N . ARG A 1 112 ? 25.761 -3.552 -17.113 1.00 24.20 797 ARG A N 1
ATOM 667 C CA . ARG A 1 112 ? 26.024 -4.642 -16.192 1.00 25.31 797 ARG A CA 1
ATOM 668 C C . ARG A 1 112 ? 25.181 -4.435 -14.915 1.00 24.61 797 ARG A C 1
ATOM 669 O O . ARG A 1 112 ? 24.503 -5.349 -14.416 1.00 26.13 797 ARG A O 1
ATOM 677 N N . ILE A 1 113 ? 25.234 -3.240 -14.364 1.00 22.21 798 ILE A N 1
ATOM 678 C CA . ILE A 1 113 ? 24.470 -2.981 -13.128 1.00 20.73 798 ILE A CA 1
ATOM 679 C C . ILE A 1 113 ? 22.953 -3.077 -13.357 1.00 21.47 798 ILE A C 1
ATOM 680 O O . ILE A 1 113 ? 22.223 -3.629 -12.521 1.00 21.36 798 ILE A O 1
ATOM 685 N N . ASN A 1 114 ? 22.450 -2.537 -14.481 1.00 20.46 799 ASN A N 1
ATOM 686 C CA . ASN A 1 114 ? 21.006 -2.598 -14.784 1.00 20.99 799 ASN A CA 1
ATOM 687 C C . ASN A 1 114 ? 20.595 -4.085 -14.861 1.00 23.29 799 ASN A C 1
ATOM 688 O O . ASN A 1 114 ? 19.530 -4.474 -14.342 1.00 22.90 799 ASN A O 1
ATOM 693 N N . ASP A 1 115 ? 21.447 -4.879 -15.501 1.00 25.39 800 ASP A N 1
ATOM 694 C CA . ASP A 1 115 ? 21.189 -6.321 -15.658 1.00 27.86 800 ASP A CA 1
ATOM 695 C C . ASP A 1 115 ? 21.149 -7.023 -14.311 1.00 29.23 800 ASP A C 1
ATOM 696 O O . ASP A 1 115 ? 20.239 -7.837 -14.076 1.00 30.04 800 ASP A O 1
ATOM 701 N N . ASP A 1 116 ? 22.109 -6.693 -13.439 1.00 27.76 801 ASP A N 1
ATOM 702 C CA . ASP A 1 116 ? 22.172 -7.227 -12.069 1.00 28.08 801 ASP A CA 1
ATOM 703 C C . ASP A 1 116 ? 20.870 -6.890 -11.347 1.00 27.42 801 ASP A C 1
ATOM 704 O O . ASP A 1 116 ? 20.241 -7.766 -10.712 1.00 27.48 801 ASP A O 1
ATOM 709 N N . LEU A 1 117 ? 20.457 -5.621 -11.388 1.00 25.14 802 LEU A N 1
ATOM 710 C CA . LEU A 1 117 ? 19.292 -5.205 -10.600 1.00 24.76 802 LEU A CA 1
ATOM 711 C C . LEU A 1 117 ? 18.012 -5.885 -11.031 1.00 26.83 802 LEU A C 1
ATOM 712 O O . LEU A 1 117 ? 17.294 -6.415 -10.187 1.00 27.27 802 LEU A O 1
ATOM 717 N N . ILE A 1 118 ? 17.752 -5.921 -12.341 1.00 27.64 803 ILE A N 1
ATOM 718 C CA . ILE A 1 118 ? 16.428 -6.398 -12.792 1.00 29.43 803 ILE A CA 1
ATOM 719 C C . ILE A 1 118 ? 16.390 -7.939 -12.645 1.00 29.92 803 ILE A C 1
ATOM 720 O O . ILE A 1 118 ? 15.330 -8.500 -12.353 1.00 31.72 803 ILE A O 1
ATOM 725 N N . SER A 1 119 ? 17.523 -8.613 -12.807 1.00 29.21 804 SER A N 1
ATOM 726 C CA . SER A 1 119 ? 17.583 -10.079 -12.717 1.00 31.40 804 SER A CA 1
ATOM 727 C C . SER A 1 119 ? 17.566 -10.591 -11.290 1.00 30.60 804 SER A C 1
ATOM 728 O O . SER A 1 119 ? 16.973 -11.656 -11.007 1.00 32.03 804 SER A O 1
ATOM 731 N N . GLU A 1 120 ? 18.259 -9.882 -10.402 1.00 27.60 805 GLU A N 1
ATOM 732 C CA . GLU A 1 120 ? 18.348 -10.349 -9.016 1.00 27.11 805 GLU A CA 1
ATOM 733 C C . GLU A 1 120 ? 17.138 -9.876 -8.210 1.00 26.10 805 GLU A C 1
ATOM 734 O O . GLU A 1 120 ? 16.763 -10.561 -7.234 1.00 27.55 805 GLU A O 1
ATOM 740 N N . TYR A 1 121 ? 16.538 -8.759 -8.606 1.00 24.20 806 TYR A N 1
ATOM 741 C CA . TYR A 1 121 ? 15.426 -8.152 -7.874 1.00 24.00 806 TYR A CA 1
ATOM 742 C C . TYR A 1 121 ? 14.174 -7.889 -8.706 1.00 24.79 806 TYR A C 1
ATOM 743 O O . TYR A 1 121 ? 13.711 -6.785 -8.780 1.00 24.16 806 TYR A O 1
ATOM 752 N N . PRO A 1 122 ? 13.602 -8.967 -9.315 1.00 27.11 807 PRO A N 1
ATOM 753 C CA . PRO A 1 122 ? 12.460 -8.768 -10.249 1.00 29.25 807 PRO A CA 1
ATOM 754 C C . PRO A 1 122 ? 11.218 -8.257 -9.552 1.00 28.10 807 PRO A C 1
ATOM 755 O O . PRO A 1 122 ? 10.346 -7.645 -10.159 1.00 30.13 807 PRO A O 1
ATOM 759 N N . ASP A 1 123 ? 11.163 -8.468 -8.234 1.00 28.51 808 ASP A N 1
ATOM 760 C CA . ASP A 1 123 ? 10.049 -7.957 -7.494 1.00 28.80 808 ASP A CA 1
ATOM 761 C C . ASP A 1 123 ? 10.239 -6.485 -7.052 1.00 27.64 808 ASP A C 1
ATOM 762 O O . ASP A 1 123 ? 9.324 -5.819 -6.603 1.00 30.32 808 ASP A O 1
ATOM 767 N N . LYS A 1 124 ? 11.432 -5.936 -7.268 1.00 24.26 809 LYS A N 1
ATOM 768 C CA . LYS A 1 124 ? 11.690 -4.547 -6.891 1.00 22.37 809 LYS A CA 1
ATOM 769 C C . LYS A 1 124 ? 11.745 -3.563 -8.100 1.00 20.90 809 LYS A C 1
ATOM 770 O O . LYS A 1 124 ? 11.588 -2.359 -7.957 1.00 20.95 809 LYS A O 1
ATOM 776 N N . PHE A 1 125 ? 12.008 -4.121 -9.286 1.00 20.10 810 PHE A N 1
ATOM 777 C CA . PHE A 1 125 ? 12.215 -3.318 -10.505 1.00 19.28 810 PHE A CA 1
ATOM 778 C C . PHE A 1 125 ? 11.308 -3.768 -11.564 1.00 20.99 810 PHE A C 1
ATOM 779 O O . PHE A 1 125 ? 10.986 -4.963 -11.621 1.00 21.28 810 PHE A O 1
ATOM 787 N N . GLY A 1 126 ? 10.878 -2.802 -12.384 1.00 18.72 811 GLY A N 1
ATOM 788 C CA . GLY A 1 126 ? 10.082 -3.093 -13.575 1.00 21.07 811 GLY A CA 1
ATOM 789 C C . GLY A 1 126 ? 10.724 -2.416 -14.760 1.00 20.65 811 GLY A C 1
ATOM 790 O O . GLY A 1 126 ? 11.555 -1.497 -14.633 1.00 22.32 811 GLY A O 1
ATOM 791 N N . SER A 1 127 ? 10.439 -2.916 -15.967 1.00 24.18 812 SER A N 1
ATOM 792 C CA . SER A 1 127 ? 10.878 -2.190 -17.141 1.00 25.69 812 SER A CA 1
ATOM 793 C C . SER A 1 127 ? 9.651 -1.743 -17.930 1.00 24.54 812 SER A C 1
ATOM 794 O O . SER A 1 127 ? 8.580 -2.340 -17.812 1.00 25.96 812 SER A O 1
ATOM 797 N N . CYS A 1 128 ? 9.812 -0.707 -18.738 1.00 23.42 813 CYS A N 1
ATOM 798 C CA . CYS A 1 128 ? 8.717 -0.238 -19.575 1.00 24.30 813 CYS A CA 1
ATOM 799 C C . CYS A 1 128 ? 8.691 -0.993 -20.874 1.00 22.41 813 CYS A C 1
ATOM 800 O O . CYS A 1 128 ? 9.707 -1.503 -21.362 1.00 24.19 813 CYS A O 1
ATOM 803 N N . VAL A 1 129 ? 7.504 -0.979 -21.468 1.00 20.34 814 VAL A N 1
ATOM 804 C CA . VAL A 1 129 ? 7.372 -1.476 -22.848 1.00 18.04 814 VAL A CA 1
ATOM 805 C C . VAL A 1 129 ? 7.466 -0.242 -23.784 1.0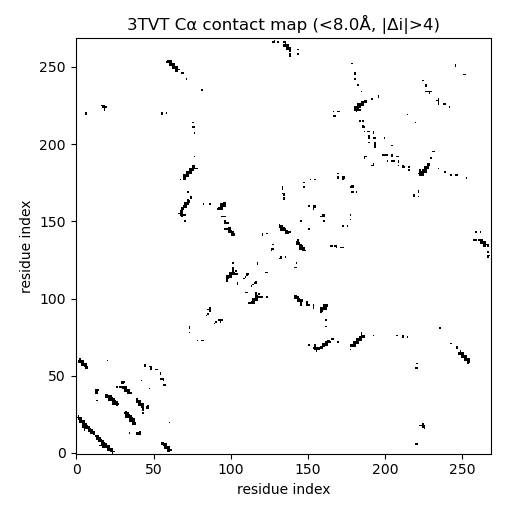0 17.87 814 VAL A C 1
ATOM 806 O O . VAL A 1 129 ? 6.673 0.688 -23.645 1.00 17.35 814 VAL A O 1
ATOM 810 N N . PRO A 1 130 ? 8.470 -0.220 -24.649 1.00 16.95 815 PRO A N 1
ATOM 811 C CA . PRO A 1 130 ? 8.638 0.925 -25.543 1.00 15.78 815 PRO A CA 1
ATOM 812 C C . PRO A 1 130 ? 7.611 0.941 -26.664 1.00 16.01 815 PRO A C 1
ATOM 813 O O . PRO A 1 130 ? 6.934 -0.041 -26.893 1.00 16.65 815 PRO A O 1
ATOM 817 N N . HIS A 1 131 ? 7.482 2.090 -27.303 1.00 13.63 816 HIS A N 1
ATOM 818 C CA . HIS A 1 131 ? 6.688 2.251 -28.548 1.00 14.15 816 HIS A CA 1
ATOM 819 C C . HIS A 1 131 ? 7.546 2.184 -29.766 1.00 14.65 816 HIS A C 1
ATOM 820 O O . HIS A 1 131 ? 8.730 2.588 -29.748 1.00 14.63 816 HIS A O 1
ATOM 827 N N . THR A 1 132 ? 6.982 1.641 -30.847 1.00 13.21 817 THR A N 1
ATOM 828 C CA . THR A 1 132 ? 7.694 1.737 -32.121 1.00 13.51 817 THR A CA 1
ATOM 829 C C . THR A 1 132 ? 6.723 1.886 -33.271 1.00 13.84 817 THR A C 1
ATOM 830 O O . THR A 1 132 ? 5.552 1.419 -33.214 1.00 13.59 817 THR A O 1
ATOM 834 N N . THR A 1 133 ? 7.196 2.531 -34.324 1.00 13.75 818 THR A N 1
ATOM 835 C CA . THR A 1 133 ? 6.432 2.549 -35.607 1.00 13.93 818 THR A CA 1
ATOM 836 C C . THR A 1 133 ? 6.778 1.360 -36.526 1.00 15.95 818 THR A C 1
ATOM 837 O O . THR A 1 133 ? 6.186 1.206 -37.617 1.00 17.14 818 THR A O 1
ATOM 841 N N . ARG A 1 134 ? 7.792 0.552 -36.163 1.00 15.64 819 ARG A N 1
ATOM 842 C CA . ARG A 1 134 ? 8.040 -0.589 -37.017 1.00 18.39 819 ARG A CA 1
ATOM 843 C C . ARG A 1 134 ? 6.854 -1.540 -37.000 1.00 17.93 819 ARG A C 1
ATOM 844 O O . ARG A 1 134 ? 6.151 -1.650 -36.039 1.00 17.95 819 ARG A O 1
ATOM 852 N N . PRO A 1 135 ? 6.646 -2.290 -38.087 1.00 21.27 820 PRO A N 1
ATOM 853 C CA . PRO A 1 135 ? 5.505 -3.176 -38.146 1.00 22.94 820 PRO A CA 1
ATOM 854 C C . PRO A 1 135 ? 5.640 -4.290 -37.140 1.00 22.40 820 PRO A C 1
ATOM 855 O O . PRO A 1 135 ? 6.773 -4.729 -36.864 1.00 24.32 820 PRO A O 1
ATOM 859 N N . LYS A 1 136 ? 4.510 -4.707 -36.577 1.00 22.16 821 LYS A N 1
ATOM 860 C CA . LYS A 1 136 ? 4.466 -5.875 -35.720 1.00 22.93 821 LYS A CA 1
ATOM 861 C C . LYS A 1 136 ? 4.739 -7.111 -36.601 1.00 23.87 821 LYS A C 1
ATOM 862 O O . LYS A 1 136 ? 4.180 -7.238 -37.688 1.00 26.59 821 LYS A O 1
ATOM 868 N N . ARG A 1 137 ? 5.618 -7.981 -36.129 1.00 24.06 822 ARG A N 1
ATOM 869 C CA . ARG A 1 137 ? 5.958 -9.220 -36.827 1.00 24.99 822 ARG A CA 1
ATOM 870 C C . ARG A 1 137 ? 5.178 -10.379 -36.251 1.00 25.12 822 ARG A C 1
ATOM 871 O O . ARG A 1 137 ? 4.739 -10.321 -35.095 1.00 23.24 822 ARG A O 1
ATOM 879 N N . GLU A 1 138 ? 5.145 -11.477 -37.005 1.00 25.98 823 GLU A N 1
ATOM 880 C CA . GLU A 1 138 ? 4.360 -12.655 -36.644 1.00 28.86 823 GLU A CA 1
ATOM 881 C C . GLU A 1 138 ? 4.455 -13.104 -35.201 1.00 30.04 823 GLU A C 1
ATOM 882 O O . GLU A 1 138 ? 3.476 -13.379 -34.532 1.00 32.99 823 GLU A O 1
ATOM 888 N N . TYR A 1 139 ? 5.569 -13.250 -34.592 1.00 30.36 824 TYR A N 1
ATOM 889 C CA . TYR A 1 139 ? 5.146 -13.776 -33.234 1.00 30.97 824 TYR A CA 1
ATOM 890 C C . TYR A 1 139 ? 5.007 -12.804 -32.050 1.00 27.87 824 TYR A C 1
ATOM 891 O O . TYR A 1 139 ? 4.931 -13.176 -30.866 1.00 28.04 824 TYR A O 1
ATOM 900 N N . GLU A 1 140 ? 4.933 -11.530 -32.407 1.00 24.68 825 GLU A N 1
ATOM 901 C CA . GLU A 1 140 ? 5.027 -10.452 -31.480 1.00 22.94 825 GLU A CA 1
ATOM 902 C C . GLU A 1 140 ? 3.671 -10.108 -30.883 1.00 21.76 825 GLU A C 1
ATOM 903 O O . GLU A 1 140 ? 2.643 -10.344 -31.527 1.00 22.33 825 GLU A O 1
ATOM 909 N N . VAL A 1 141 ? 3.733 -9.598 -29.653 1.00 21.36 826 VAL A N 1
ATOM 910 C CA . VAL A 1 141 ? 2.524 -9.264 -28.878 1.00 23.18 826 VAL A CA 1
ATOM 911 C C . VAL A 1 141 ? 2.525 -7.784 -28.506 1.00 20.45 826 VAL A C 1
ATOM 912 O O . VAL A 1 141 ? 3.462 -7.284 -27.883 1.00 21.11 826 VAL A O 1
ATOM 916 N N . ASP A 1 142 ? 1.482 -7.074 -28.939 1.00 20.08 827 ASP A N 1
ATOM 917 C CA . ASP A 1 142 ? 1.348 -5.680 -28.590 1.00 18.63 827 ASP A CA 1
ATOM 918 C C . ASP A 1 142 ? 1.178 -5.557 -27.086 1.00 19.63 827 ASP A C 1
ATOM 919 O O . ASP A 1 142 ? 0.345 -6.273 -26.480 1.00 21.55 827 ASP A O 1
ATOM 924 N N . GLY A 1 143 ? 1.937 -4.658 -26.496 1.00 18.35 828 GLY A N 1
ATOM 925 C CA . GLY A 1 143 ? 1.890 -4.449 -25.066 1.00 19.27 828 GLY A CA 1
ATOM 926 C C . GLY A 1 143 ? 2.860 -5.340 -24.309 1.00 20.99 828 GLY A C 1
ATOM 927 O O . GLY A 1 143 ? 3.002 -5.191 -23.100 1.00 22.45 828 GLY A O 1
ATOM 928 N N . ARG A 1 144 ? 3.538 -6.241 -24.992 1.00 20.91 829 ARG A N 1
ATOM 929 C CA . ARG A 1 144 ? 4.568 -7.082 -24.366 1.00 24.92 829 ARG A CA 1
ATOM 930 C C . ARG A 1 144 ? 5.902 -6.781 -25.028 1.00 23.97 829 ARG A C 1
ATOM 931 O O . ARG A 1 144 ? 6.834 -6.366 -24.350 1.00 26.22 829 ARG A O 1
ATOM 939 N N . ASP A 1 145 ? 5.975 -6.941 -26.349 1.00 22.77 830 ASP A N 1
ATOM 940 C CA . ASP A 1 145 ? 7.196 -6.595 -27.081 1.00 22.16 830 ASP A CA 1
ATOM 941 C C . ASP A 1 145 ? 7.283 -5.074 -27.266 1.00 21.24 830 ASP A C 1
ATOM 942 O O . ASP A 1 145 ? 8.263 -4.441 -26.875 1.00 19.99 830 ASP A O 1
ATOM 947 N N . TYR A 1 146 ? 6.240 -4.491 -27.836 1.00 19.59 831 TYR A N 1
ATOM 948 C CA . TYR A 1 146 ? 6.176 -3.015 -27.992 1.00 17.19 831 TYR A CA 1
ATOM 949 C C . TYR A 1 146 ? 4.731 -2.617 -27.927 1.00 16.41 831 TYR A C 1
ATOM 950 O O . TYR A 1 146 ? 3.835 -3.459 -28.136 1.00 16.47 831 TYR A O 1
ATOM 959 N N . HIS A 1 147 ? 4.512 -1.326 -27.743 1.00 14.30 832 HIS A N 1
ATOM 960 C CA . HIS A 1 147 ? 3.256 -0.685 -28.098 1.00 14.13 832 HIS A CA 1
ATOM 961 C C . HIS A 1 147 ? 3.443 -0.245 -29.538 1.00 13.78 832 HIS A C 1
ATOM 962 O O . HIS A 1 147 ? 4.300 0.592 -29.819 1.00 15.45 832 HIS A O 1
ATOM 969 N N . PHE A 1 148 ? 2.730 -0.872 -30.466 1.00 13.99 833 PHE A N 1
ATOM 970 C CA . PHE A 1 148 ? 2.939 -0.601 -31.881 1.00 14.48 833 PHE A CA 1
ATOM 971 C C . PHE A 1 148 ? 2.101 0.617 -32.320 1.00 15.41 833 PHE A C 1
ATOM 972 O O . PHE A 1 148 ? 0.954 0.807 -31.892 1.00 16.54 833 PHE A O 1
ATOM 980 N N . VAL A 1 149 ? 2.722 1.479 -33.098 1.00 14.43 834 VAL A N 1
ATOM 981 C CA . VAL A 1 149 ? 2.062 2.716 -33.554 1.00 13.65 834 VAL A CA 1
ATOM 982 C C . VAL A 1 149 ? 1.967 2.578 -35.055 1.00 15.30 834 VAL A C 1
ATOM 983 O O . VAL A 1 149 ? 2.983 2.356 -35.749 1.00 16.01 834 VAL A O 1
ATOM 987 N N . SER A 1 150 ? 0.757 2.688 -35.577 1.00 14.32 835 SER A N 1
ATOM 988 C CA . SER A 1 150 ? 0.520 2.400 -36.999 1.00 16.39 835 SER A CA 1
ATOM 989 C C . SER A 1 150 ? 1.023 3.445 -37.924 1.00 18.01 835 SER A C 1
ATOM 990 O O . SER A 1 150 ? 1.201 3.157 -39.149 1.00 21.93 835 SER A O 1
ATOM 993 N N . SER A 1 151 ? 1.211 4.653 -37.435 1.00 16.60 836 SER A N 1
ATOM 994 C CA . SER A 1 151 ? 1.599 5.785 -38.302 1.00 17.50 836 SER A CA 1
ATOM 995 C C . SER A 1 151 ? 2.839 6.512 -37.792 1.00 17.09 836 SER A C 1
ATOM 996 O O . SER A 1 151 ? 2.894 6.903 -36.610 1.00 17.19 836 SER A O 1
ATOM 999 N N . ARG A 1 152 ? 3.856 6.685 -38.671 1.00 18.66 837 ARG A N 1
ATOM 1000 C CA . ARG A 1 152 ? 5.060 7.418 -38.244 1.00 19.51 837 ARG A CA 1
ATOM 1001 C C . ARG A 1 152 ? 4.716 8.853 -37.908 1.00 18.41 837 ARG A C 1
ATOM 1002 O O . ARG A 1 152 ? 5.238 9.412 -36.935 1.00 19.74 837 ARG A O 1
ATOM 1010 N N . GLU A 1 153 ? 3.802 9.448 -38.687 1.00 19.43 838 GLU A N 1
ATOM 1011 C CA . GLU A 1 153 ? 3.406 10.836 -38.462 1.00 19.51 838 GLU A CA 1
ATOM 1012 C C . GLU A 1 153 ? 2.769 10.965 -37.069 1.00 18.66 838 GLU A C 1
ATOM 1013 O O . GLU A 1 153 ? 2.967 11.943 -36.390 1.00 19.61 838 GLU A O 1
ATOM 1019 N N . GLN A 1 154 ? 1.932 9.988 -36.682 1.00 16.70 839 GLN A N 1
ATOM 1020 C CA . GLN A 1 154 ? 1.346 10.062 -35.322 1.00 16.01 839 GLN A CA 1
ATOM 1021 C C . GLN A 1 154 ? 2.381 10.018 -34.200 1.00 16.50 839 GLN A C 1
ATOM 1022 O O . GLN A 1 154 ? 2.279 10.772 -33.215 1.00 16.69 839 GLN A O 1
ATOM 1028 N N . MET A 1 155 ? 3.387 9.133 -34.341 1.00 15.57 840 MET A N 1
ATOM 1029 C CA . MET A 1 155 ? 4.451 9.099 -33.320 1.00 15.82 840 MET A CA 1
ATOM 1030 C C . MET A 1 155 ? 5.247 10.426 -33.296 1.00 16.92 840 MET A C 1
ATOM 1031 O O . MET A 1 155 ? 5.603 10.897 -32.219 1.00 17.00 840 MET A O 1
ATOM 1036 N N . GLU A 1 156 ? 5.505 11.017 -34.465 1.00 16.80 841 GLU A N 1
ATOM 1037 C CA . GLU A 1 156 ? 6.146 12.356 -34.528 1.00 19.06 841 GLU A CA 1
ATOM 1038 C C . GLU A 1 156 ? 5.338 13.415 -33.761 1.00 18.80 841 GLU A C 1
ATOM 1039 O O . GLU A 1 156 ? 5.911 14.151 -32.983 1.00 19.57 841 GLU A O 1
ATOM 1045 N N . ARG A 1 157 ? 4.014 13.423 -33.919 1.00 18.12 842 ARG A N 1
ATOM 1046 C CA . ARG A 1 157 ? 3.129 14.344 -33.205 1.00 20.69 842 ARG A CA 1
ATOM 1047 C C . ARG A 1 157 ? 3.266 14.096 -31.711 1.00 18.69 842 ARG A C 1
ATOM 1048 O O . ARG A 1 157 ? 3.387 15.022 -30.930 1.00 19.77 842 ARG A O 1
ATOM 1056 N N . ASP A 1 158 ? 3.268 12.814 -31.311 1.00 17.05 843 ASP A N 1
ATOM 1057 C CA . ASP A 1 158 ? 3.381 12.534 -29.896 1.00 16.65 843 ASP A CA 1
ATOM 1058 C C . ASP A 1 158 ? 4.718 12.978 -29.289 1.00 16.96 843 ASP A C 1
ATOM 1059 O O . ASP A 1 158 ? 4.762 13.462 -28.164 1.00 17.41 843 ASP A O 1
ATOM 1064 N N . ILE A 1 159 ? 5.797 12.801 -30.025 1.00 17.98 844 ILE A N 1
ATOM 1065 C CA . ILE A 1 159 ? 7.109 13.285 -29.593 1.00 18.32 844 ILE A CA 1
ATOM 1066 C C . ILE A 1 159 ? 7.081 14.810 -29.430 1.00 20.84 844 ILE A C 1
ATOM 1067 O O . ILE A 1 159 ? 7.534 15.332 -28.413 1.00 20.13 844 ILE A O 1
ATOM 1072 N N . GLN A 1 160 ? 6.516 15.526 -30.398 1.00 21.55 845 GLN A N 1
ATOM 1073 C CA . GLN A 1 160 ? 6.394 16.983 -30.298 1.00 24.09 845 GLN A CA 1
ATOM 1074 C C . GLN A 1 160 ? 5.500 17.456 -29.152 1.00 24.31 845 GLN A C 1
ATOM 1075 O O . GLN A 1 160 ? 5.715 18.542 -28.605 1.00 25.19 845 GLN A O 1
ATOM 1081 N N . ASN A 1 161 ? 4.561 16.608 -28.741 1.00 22.38 846 ASN A N 1
ATOM 1082 C CA . ASN A 1 161 ? 3.668 16.887 -27.633 1.00 22.76 846 ASN A CA 1
ATOM 1083 C C . ASN A 1 161 ? 4.195 16.379 -26.284 1.00 21.42 846 ASN A C 1
ATOM 1084 O O . ASN A 1 161 ? 3.438 16.321 -25.321 1.00 21.62 846 ASN A O 1
ATOM 1089 N N . HIS A 1 162 ? 5.490 16.028 -26.209 1.00 20.87 847 HIS A N 1
ATOM 1090 C CA . HIS A 1 162 ? 6.168 15.656 -24.987 1.00 20.94 847 HIS A CA 1
ATOM 1091 C C . HIS A 1 162 ? 5.597 14.427 -24.325 1.00 19.53 847 HIS A C 1
ATOM 1092 O O . HIS A 1 162 ? 5.643 14.287 -23.084 1.00 22.15 847 HIS A O 1
ATOM 1099 N N . LEU A 1 163 ? 5.118 13.513 -25.154 1.00 17.45 848 LEU A N 1
ATOM 1100 C CA . LEU A 1 163 ? 4.575 12.260 -24.561 1.00 16.35 848 LEU A CA 1
ATOM 1101 C C . LEU A 1 163 ? 5.703 11.259 -24.332 1.00 15.97 848 LEU A C 1
ATOM 1102 O O . LEU A 1 163 ? 5.448 10.194 -23.687 1.00 16.13 848 LEU A O 1
ATOM 1107 N N . PHE A 1 164 ? 6.935 11.544 -24.784 1.00 15.66 849 PHE A N 1
ATOM 1108 C CA . PHE A 1 164 ? 8.065 10.606 -24.644 1.00 15.98 849 PHE A CA 1
ATOM 1109 C C . PHE A 1 164 ? 9.188 11.210 -23.819 1.00 16.24 849 PHE A C 1
ATOM 1110 O O . PHE A 1 164 ? 9.495 12.395 -23.930 1.00 18.64 849 PHE A O 1
ATOM 1118 N N . ILE A 1 165 ? 9.814 10.371 -22.994 1.00 17.19 850 ILE A N 1
ATOM 1119 C CA . ILE A 1 165 ? 11.031 10.841 -22.281 1.00 17.38 850 ILE A CA 1
ATOM 1120 C C . ILE A 1 165 ? 12.300 10.687 -23.096 1.00 18.20 850 ILE A C 1
ATOM 1121 O O . ILE A 1 165 ? 13.305 11.382 -22.843 1.00 19.17 850 ILE A O 1
ATOM 1126 N N . GLU A 1 166 ? 12.261 9.831 -24.118 1.00 17.17 851 GLU A N 1
ATOM 1127 C CA . GLU A 1 166 ? 13.384 9.608 -25.007 1.00 17.95 851 GLU A CA 1
ATOM 1128 C C . GLU A 1 166 ? 12.826 8.971 -26.272 1.00 17.90 851 GLU A C 1
ATOM 1129 O O . GLU A 1 166 ? 11.900 8.178 -26.211 1.00 18.52 851 GLU A O 1
ATOM 1135 N N . ALA A 1 167 ? 13.370 9.343 -27.412 1.00 17.72 852 ALA A N 1
ATOM 1136 C CA . ALA A 1 167 ? 12.979 8.734 -28.665 1.00 19.28 852 ALA A CA 1
ATOM 1137 C C . ALA A 1 167 ? 14.152 8.718 -29.620 1.00 19.38 852 ALA A C 1
ATOM 1138 O O . ALA A 1 167 ? 15.132 9.488 -29.472 1.00 19.50 852 ALA A O 1
ATOM 1140 N N . GLY A 1 168 ? 14.071 7.815 -30.594 1.00 18.99 853 GLY A N 1
ATOM 1141 C CA . GLY A 1 168 ? 15.213 7.676 -31.529 1.00 19.24 853 GLY A CA 1
ATOM 1142 C C . GLY A 1 168 ? 14.794 6.945 -32.774 1.00 20.10 853 GLY A C 1
ATOM 1143 O O . GLY A 1 168 ? 13.656 6.462 -32.877 1.00 18.34 853 GLY A O 1
ATOM 1144 N N . GLN A 1 169 ? 15.694 6.902 -33.745 1.00 22.05 854 GLN A N 1
ATOM 1145 C CA . GLN A 1 169 ? 15.396 6.241 -35.019 1.00 22.46 854 GLN A CA 1
ATOM 1146 C C . GLN A 1 169 ? 16.308 5.029 -35.265 1.00 23.55 854 GLN A C 1
ATOM 1147 O O . GLN A 1 169 ? 17.512 5.091 -34.969 1.00 23.63 854 GLN A O 1
ATOM 1153 N N . TYR A 1 170 ? 15.751 3.944 -35.807 1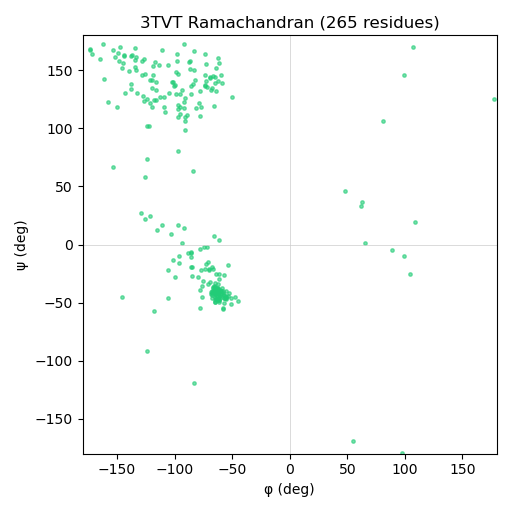.00 23.00 855 TYR A N 1
ATOM 1154 C CA . TYR A 1 170 ? 16.543 2.825 -36.310 1.00 23.20 855 TYR A CA 1
ATOM 1155 C C . TYR A 1 170 ? 15.880 2.272 -37.562 1.00 24.17 855 TYR A C 1
ATOM 1156 O O . TYR A 1 170 ? 14.672 2.017 -37.578 1.00 23.05 855 TYR A O 1
ATOM 1165 N N . ASN A 1 171 ? 16.672 2.104 -38.611 1.00 24.70 856 ASN A N 1
ATOM 1166 C CA . ASN A 1 171 ? 16.136 1.612 -39.880 1.00 27.64 856 ASN A CA 1
ATOM 1167 C C . ASN A 1 171 ? 14.881 2.363 -40.283 1.00 27.03 856 ASN A C 1
ATOM 1168 O O . ASN A 1 171 ? 13.870 1.765 -40.677 1.00 27.07 856 ASN A O 1
ATOM 1173 N N . ASP A 1 172 ? 14.976 3.681 -40.158 1.00 26.76 857 ASP A N 1
ATOM 1174 C CA . ASP A 1 172 ? 13.936 4.650 -40.541 1.00 28.58 857 ASP A CA 1
ATOM 1175 C C . ASP A 1 172 ? 12.629 4.594 -39.742 1.00 27.07 857 ASP A C 1
ATOM 1176 O O . ASP A 1 172 ? 11.730 5.379 -40.010 1.00 30.80 857 ASP A O 1
ATOM 1181 N N . ASN A 1 173 ? 12.539 3.707 -38.756 1.00 22.68 858 ASN A N 1
ATOM 1182 C CA . ASN A 1 173 ? 11.392 3.707 -37.844 1.00 20.29 858 ASN A CA 1
ATOM 1183 C C . ASN A 1 173 ? 11.721 4.430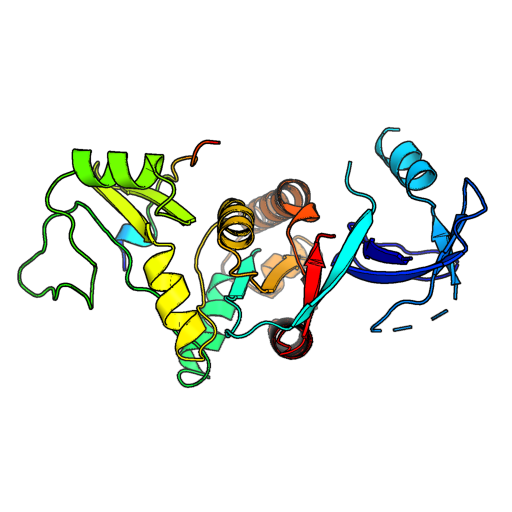 -36.554 1.00 18.29 858 ASN A C 1
ATOM 1184 O O . ASN A 1 173 ? 12.882 4.541 -36.153 1.00 19.39 858 ASN A O 1
ATOM 1189 N N . LEU A 1 174 ? 10.683 4.894 -35.868 1.00 15.89 859 LEU A N 1
ATOM 1190 C CA . LEU A 1 174 ? 10.849 5.539 -34.575 1.00 15.89 859 LEU A CA 1
ATOM 1191 C C . LEU A 1 174 ? 10.582 4.622 -33.395 1.00 15.92 859 LEU A C 1
ATOM 1192 O O . LEU A 1 174 ? 9.752 3.715 -33.484 1.00 16.11 859 LEU A O 1
ATOM 1197 N N . TYR A 1 175 ? 11.291 4.874 -32.297 1.00 16.16 860 TYR A N 1
ATOM 1198 C CA . TYR A 1 175 ? 11.180 4.053 -31.081 1.00 15.49 860 TYR A CA 1
ATOM 1199 C C . TYR A 1 175 ? 11.212 5.034 -29.932 1.00 16.92 860 TYR A C 1
ATOM 1200 O O . TYR A 1 175 ? 11.842 6.124 -30.028 1.00 19.15 860 TYR A O 1
ATOM 1209 N N . GLY A 1 176 ? 10.540 4.702 -28.830 1.00 15.77 861 GLY A N 1
ATOM 1210 C CA . GLY A 1 176 ? 10.652 5.633 -27.707 1.00 16.18 861 GLY A CA 1
ATOM 1211 C C . GLY A 1 176 ? 10.031 5.077 -26.461 1.00 16.41 861 GLY A C 1
ATOM 1212 O O . GLY A 1 176 ? 9.297 4.106 -26.507 1.00 16.10 861 GLY A O 1
ATOM 1213 N N . THR A 1 177 ? 10.367 5.694 -25.325 1.00 14.85 862 THR A N 1
ATOM 1214 C CA . THR A 1 177 ? 9.828 5.321 -24.033 1.00 14.98 862 THR A CA 1
ATOM 1215 C C . THR A 1 177 ? 8.873 6.403 -23.541 1.00 13.57 862 THR A C 1
ATOM 1216 O O . THR A 1 177 ? 9.267 7.582 -23.413 1.00 15.33 862 THR A O 1
ATOM 1220 N N . SER A 1 178 ? 7.606 6.050 -23.346 1.00 13.27 863 SER A N 1
ATOM 1221 C CA . SER A 1 178 ? 6.593 7.052 -23.076 1.00 13.68 863 SER A CA 1
ATOM 1222 C C . SER A 1 178 ? 6.574 7.422 -21.619 1.00 14.47 863 SER A C 1
ATOM 1223 O O . SER A 1 178 ? 6.883 6.618 -20.761 1.00 13.76 863 SER A O 1
ATOM 1226 N N . VAL A 1 179 ? 6.196 8.672 -21.367 1.00 13.11 864 VAL A N 1
ATOM 1227 C CA . VAL A 1 179 ? 5.942 9.158 -19.965 1.00 14.27 864 VAL A CA 1
ATOM 1228 C C . VAL A 1 179 ? 4.914 8.249 -19.304 1.00 15.04 864 VAL A C 1
ATOM 1229 O O . VAL A 1 179 ? 5.122 7.802 -18.159 1.00 14.53 864 VAL A O 1
ATOM 1233 N N . ALA A 1 180 ? 3.835 7.931 -20.005 1.00 14.95 865 ALA A N 1
ATOM 1234 C CA . ALA A 1 180 ? 2.794 7.079 -19.411 1.00 15.58 865 ALA A CA 1
ATOM 1235 C C . ALA A 1 180 ? 3.289 5.699 -19.048 1.00 14.23 865 ALA A C 1
ATOM 1236 O O . ALA A 1 180 ? 2.843 5.202 -17.991 1.00 15.92 865 ALA A O 1
ATOM 1238 N N . SER A 1 181 ? 4.160 5.078 -19.842 1.00 15.05 866 SER A N 1
ATOM 1239 C CA . SER A 1 181 ? 4.669 3.735 -19.464 1.00 15.53 866 SER A CA 1
ATOM 1240 C C . SER A 1 181 ? 5.481 3.806 -18.206 1.00 16.09 866 SER A C 1
ATOM 1241 O O . SER A 1 181 ? 5.332 2.941 -17.339 1.00 18.98 866 SER A O 1
ATOM 1244 N N . VAL A 1 182 ? 6.274 4.876 -18.055 1.00 14.14 867 VAL A N 1
ATOM 1245 C CA . VAL A 1 182 ? 7.055 5.011 -16.818 1.00 14.57 867 VAL A CA 1
ATOM 1246 C C . VAL A 1 182 ? 6.149 5.276 -15.647 1.00 15.05 867 VAL A C 1
ATOM 1247 O O . VAL A 1 182 ? 6.333 4.699 -14.573 1.00 16.07 867 VAL A O 1
ATOM 1251 N N . ARG A 1 183 ? 5.143 6.156 -15.815 1.00 13.70 868 ARG A N 1
ATOM 1252 C CA . ARG A 1 183 ? 4.202 6.466 -14.755 1.00 14.95 868 ARG A CA 1
ATOM 1253 C C . ARG A 1 183 ? 3.488 5.213 -14.276 1.00 14.12 868 ARG A C 1
ATOM 1254 O O . ARG A 1 183 ? 3.307 5.062 -13.073 1.00 15.78 868 ARG A O 1
ATOM 1262 N N . GLU A 1 184 ? 3.095 4.342 -15.188 1.00 15.29 869 GLU A N 1
ATOM 1263 C CA . GLU A 1 184 ? 2.416 3.074 -14.781 1.00 15.44 869 GLU A CA 1
ATOM 1264 C C . GLU A 1 184 ? 3.291 2.230 -13.838 1.00 14.23 869 GLU A C 1
ATOM 1265 O O . GLU A 1 184 ? 2.794 1.754 -12.793 1.00 15.91 869 GLU A O 1
ATOM 1271 N N . VAL A 1 185 ? 4.588 2.110 -14.160 1.00 14.44 870 VAL A N 1
ATOM 1272 C CA . VAL A 1 185 ? 5.462 1.340 -13.292 1.00 14.72 870 VAL A CA 1
ATOM 1273 C C . VAL A 1 185 ? 5.654 2.018 -11.934 1.00 13.60 870 VAL A C 1
ATOM 1274 O O . VAL A 1 185 ? 5.551 1.368 -10.864 1.00 14.87 870 VAL A O 1
ATOM 1278 N N . ALA A 1 186 ? 5.916 3.319 -11.965 1.00 13.66 871 ALA A N 1
ATOM 1279 C CA . ALA A 1 186 ? 6.083 4.078 -10.751 1.00 14.44 871 ALA A CA 1
ATOM 1280 C C . ALA A 1 186 ? 4.889 4.022 -9.828 1.00 13.92 871 ALA A C 1
ATOM 1281 O O . ALA A 1 186 ? 5.028 3.905 -8.618 1.00 14.50 871 ALA A O 1
ATOM 1283 N N . GLU A 1 187 ? 3.700 4.081 -10.419 1.00 14.01 872 GLU A N 1
ATOM 1284 C CA . GLU A 1 187 ? 2.504 4.111 -9.619 1.00 14.63 872 GLU A CA 1
ATOM 1285 C C . GLU A 1 187 ? 2.108 2.750 -9.053 1.00 15.40 872 GLU A C 1
ATOM 1286 O O . GLU A 1 187 ? 1.472 2.703 -8.023 1.00 17.34 872 GLU A O 1
ATOM 1292 N N . LYS A 1 188 ? 2.570 1.667 -9.668 1.00 15.36 873 LYS A N 1
ATOM 1293 C CA . LYS A 1 188 ? 2.185 0.338 -9.130 1.00 17.92 873 LYS A CA 1
ATOM 1294 C C . LYS A 1 188 ? 3.150 -0.065 -8.023 1.00 19.70 873 LYS A C 1
ATOM 1295 O O . LYS A 1 188 ? 2.870 -1.059 -7.339 1.00 21.84 873 LYS A O 1
ATOM 1301 N N . GLY A 1 189 ? 4.251 0.669 -7.866 1.00 18.71 874 GLY A N 1
ATOM 1302 C CA . GLY A 1 189 ? 5.114 0.456 -6.716 1.00 20.04 874 GLY A CA 1
ATOM 1303 C C . GLY A 1 189 ? 6.451 -0.193 -7.060 1.00 19.94 874 GLY A C 1
ATOM 1304 O O . GLY A 1 189 ? 7.097 -0.769 -6.152 1.00 22.38 874 GLY A O 1
ATOM 1305 N N . LYS A 1 190 ? 6.855 -0.144 -8.309 1.00 19.12 875 LYS A N 1
ATOM 1306 C CA . LYS A 1 190 ? 8.207 -0.627 -8.659 1.00 19.11 875 LYS A CA 1
ATOM 1307 C C . LYS A 1 190 ? 9.102 0.483 -9.135 1.00 18.33 875 LYS A C 1
ATOM 1308 O O . LYS A 1 190 ? 8.665 1.469 -9.713 1.00 16.74 875 LYS A O 1
ATOM 1314 N N . HIS A 1 191 ? 10.425 0.311 -8.972 1.00 17.07 876 HIS A N 1
ATOM 1315 C CA . HIS A 1 191 ? 11.355 1.215 -9.586 1.00 16.25 876 HIS A CA 1
ATOM 1316 C C . HIS A 1 191 ? 11.519 0.929 -11.081 1.00 17.19 876 HIS A C 1
ATOM 1317 O O . HIS A 1 191 ? 11.908 -0.209 -11.425 1.00 17.60 876 HIS A O 1
ATOM 1324 N N . CYS A 1 192 ? 11.180 1.879 -11.953 1.00 15.64 877 CYS A N 1
ATOM 1325 C CA . CYS A 1 192 ? 11.294 1.653 -13.413 1.00 17.94 877 CYS A CA 1
ATOM 1326 C C . CYS A 1 192 ? 12.777 1.801 -13.790 1.00 18.36 877 CYS A C 1
ATOM 1327 O O . CYS A 1 192 ? 13.298 2.911 -13.729 1.00 17.65 877 CYS A O 1
ATOM 1330 N N . ILE A 1 193 ? 13.441 0.693 -14.158 1.00 19.01 878 ILE A N 1
ATOM 1331 C CA . ILE A 1 193 ? 14.868 0.715 -14.562 1.00 21.13 878 ILE A CA 1
ATOM 1332 C C . ILE A 1 193 ? 14.915 1.158 -15.991 1.00 21.23 878 ILE A C 1
ATOM 1333 O O . ILE A 1 193 ? 14.349 0.482 -16.867 1.00 23.14 878 ILE A O 1
ATOM 1338 N N . LEU A 1 194 ? 15.542 2.294 -16.240 1.00 18.95 879 LEU A N 1
ATOM 1339 C CA . LEU A 1 194 ? 15.497 2.909 -17.588 1.00 19.65 879 LEU A CA 1
ATOM 1340 C C . LEU A 1 194 ? 16.841 2.913 -18.286 1.00 22.43 879 LEU A C 1
ATOM 1341 O O . LEU A 1 194 ? 17.816 3.400 -17.725 1.00 23.83 879 LEU A O 1
ATOM 1346 N N . ASP A 1 195 ? 16.882 2.382 -19.509 1.00 22.01 880 ASP A N 1
ATOM 1347 C CA . ASP A 1 195 ? 18.110 2.409 -20.316 1.00 23.64 880 ASP A CA 1
ATOM 1348 C C . ASP A 1 195 ? 17.988 3.592 -21.245 1.00 23.31 880 ASP A C 1
ATOM 1349 O O . ASP A 1 195 ? 17.630 3.479 -22.424 1.00 25.03 880 ASP A O 1
ATOM 1354 N N . VAL A 1 196 ? 18.279 4.767 -20.710 1.00 21.89 881 VAL A N 1
ATOM 1355 C CA . VAL A 1 196 ? 18.101 6.009 -21.411 1.00 21.86 881 VAL A CA 1
ATOM 1356 C C . VAL A 1 196 ? 19.335 6.851 -21.203 1.00 23.52 881 VAL A C 1
ATOM 1357 O O . VAL A 1 196 ? 20.170 6.548 -20.317 1.00 24.76 881 VAL A O 1
ATOM 1361 N N . SER A 1 197 ? 19.418 7.928 -21.975 1.00 22.53 882 SER A N 1
ATOM 1362 C CA . SER A 1 197 ? 20.531 8.859 -21.887 1.00 23.82 882 SER A CA 1
ATOM 1363 C C . SER A 1 197 ? 20.190 9.974 -20.899 1.00 22.77 882 SER A C 1
ATOM 1364 O O . SER A 1 197 ? 19.061 10.080 -20.396 1.00 21.77 882 SER A O 1
ATOM 1367 N N . GLY A 1 198 ? 21.183 10.801 -20.623 1.00 23.86 883 GLY A N 1
ATOM 1368 C CA . GLY A 1 198 ? 21.032 11.827 -19.615 1.00 22.97 883 GLY A CA 1
ATOM 1369 C C . GLY A 1 198 ? 19.939 12.851 -19.893 1.00 22.89 883 GLY A C 1
ATOM 1370 O O . GLY A 1 198 ? 19.401 13.431 -18.942 1.00 22.40 883 GLY A O 1
ATOM 1371 N N . ASN A 1 199 ? 19.589 13.050 -21.171 1.00 23.33 884 ASN A N 1
ATOM 1372 C CA . ASN A 1 199 ? 18.562 14.060 -21.480 1.00 24.13 884 ASN A CA 1
ATOM 1373 C C . ASN A 1 199 ? 17.190 13.647 -20.964 1.00 22.97 884 ASN A C 1
ATOM 1374 O O . ASN A 1 199 ? 16.284 14.477 -20.785 1.00 24.32 884 ASN A O 1
ATOM 1379 N N . ALA A 1 200 ? 17.007 12.366 -20.696 1.00 20.52 885 ALA A N 1
ATOM 1380 C CA . ALA A 1 200 ? 15.716 11.886 -20.174 1.00 19.76 885 ALA A CA 1
ATOM 1381 C C . ALA A 1 200 ? 15.442 12.339 -18.737 1.00 19.92 885 ALA A C 1
ATOM 1382 O O . ALA A 1 200 ? 14.309 12.321 -18.257 1.00 19.80 885 ALA A O 1
ATOM 1384 N N . ILE A 1 201 ? 16.496 12.691 -18.010 1.00 20.62 886 ILE A N 1
ATOM 1385 C CA . ILE A 1 201 ? 16.307 12.997 -16.574 1.00 19.97 886 ILE A CA 1
ATOM 1386 C C . ILE A 1 201 ? 15.436 14.229 -16.453 1.00 21.96 886 ILE A C 1
ATOM 1387 O O . ILE A 1 201 ? 14.489 14.250 -15.679 1.00 21.08 886 ILE A O 1
ATOM 1392 N N . LYS A 1 202 ? 15.791 15.249 -17.234 1.00 23.94 887 LYS A N 1
ATOM 1393 C CA . LYS A 1 202 ? 15.036 16.496 -17.273 1.00 26.92 887 LYS A CA 1
ATOM 1394 C C . LYS A 1 202 ? 13.581 16.220 -17.621 1.00 25.56 887 LYS A C 1
ATOM 1395 O O . LYS A 1 202 ? 12.684 16.756 -16.957 1.00 25.74 887 LYS A O 1
ATOM 1401 N N . ARG A 1 203 ? 13.359 15.392 -18.639 1.00 25.23 888 ARG A N 1
ATOM 1402 C CA . ARG A 1 203 ? 11.986 15.093 -19.103 1.00 24.46 888 ARG A CA 1
ATOM 1403 C C . ARG A 1 203 ? 11.155 14.476 -17.971 1.00 23.00 888 ARG A C 1
ATOM 1404 O O . ARG A 1 203 ? 9.974 14.805 -17.787 1.00 22.55 888 ARG A O 1
ATOM 1412 N N . LEU A 1 204 ? 11.764 13.596 -17.175 1.00 20.19 889 LEU A N 1
ATOM 1413 C CA . LEU A 1 204 ? 11.069 12.988 -16.068 1.00 20.34 889 LEU A CA 1
ATOM 1414 C C . LEU A 1 204 ? 10.801 13.980 -14.917 1.00 21.66 889 LEU A C 1
ATOM 1415 O O . LEU A 1 204 ? 9.753 13.898 -14.246 1.00 22.28 889 LEU A O 1
ATOM 1420 N N . GLN A 1 205 ? 11.721 14.922 -14.696 1.00 22.01 890 GLN A N 1
ATOM 1421 C CA . GLN A 1 205 ? 11.472 15.958 -13.667 1.00 22.35 890 GLN A CA 1
ATOM 1422 C C . GLN A 1 205 ? 10.279 16.818 -14.038 1.00 23.25 890 GLN A C 1
ATOM 1423 O O . GLN A 1 205 ? 9.435 17.112 -13.174 1.00 24.53 890 GLN A O 1
ATOM 1429 N N . VAL A 1 206 ? 10.185 17.180 -15.307 1.00 23.16 891 VAL A N 1
ATOM 1430 C CA . VAL A 1 206 ? 9.031 17.952 -15.813 1.00 25.25 891 VAL A CA 1
ATOM 1431 C C . VAL A 1 206 ? 7.719 17.194 -15.603 1.00 25.04 891 VAL A C 1
ATOM 1432 O O . VAL A 1 206 ? 6.689 17.772 -15.211 1.00 26.50 891 VAL A O 1
ATOM 1436 N N . ALA A 1 207 ? 7.772 15.880 -15.825 1.00 24.09 892 ALA A N 1
ATOM 1437 C CA . ALA A 1 207 ? 6.611 15.014 -15.607 1.00 23.81 892 ALA A CA 1
ATOM 1438 C C . ALA A 1 207 ? 6.305 14.743 -14.162 1.00 23.96 892 ALA A C 1
ATOM 1439 O O . ALA A 1 207 ? 5.322 14.042 -13.829 1.00 25.54 892 ALA A O 1
ATOM 1441 N N . GLN A 1 208 ? 7.135 15.276 -13.249 1.00 25.13 893 GLN A N 1
ATOM 1442 C CA . GLN A 1 208 ? 6.979 15.045 -11.836 1.00 25.77 893 GLN A CA 1
ATOM 1443 C C . GLN A 1 208 ? 7.128 13.590 -11.441 1.00 24.14 893 GLN A C 1
ATOM 1444 O O . GLN A 1 208 ? 6.437 13.106 -10.550 1.00 24.39 893 GLN A O 1
ATOM 1450 N N . LEU A 1 209 ? 8.051 12.904 -12.140 1.00 21.64 894 LEU A N 1
ATOM 1451 C CA . LEU A 1 209 ? 8.402 11.528 -11.810 1.00 21.04 894 LEU A CA 1
ATOM 1452 C C . LEU A 1 209 ? 9.903 11.536 -11.579 1.00 20.23 894 LEU A C 1
ATOM 1453 O O . LEU A 1 209 ? 10.677 11.017 -12.361 1.00 21.21 894 LEU A O 1
ATOM 1458 N N . TYR A 1 210 ? 10.299 12.092 -10.437 1.00 19.28 895 TYR A N 1
ATOM 1459 C CA . TYR A 1 210 ? 11.740 12.346 -10.192 1.00 18.74 895 TYR A CA 1
ATOM 1460 C C . TYR A 1 210 ? 12.574 11.092 -10.084 1.00 17.76 895 TYR A C 1
ATOM 1461 O O . TYR A 1 210 ? 12.314 10.220 -9.219 1.00 18.52 895 TYR A O 1
ATOM 1470 N N . PRO A 1 211 ? 13.570 10.924 -10.974 1.00 17.34 896 PRO A N 1
ATOM 1471 C CA . PRO A 1 211 ? 14.306 9.660 -10.942 1.00 16.27 896 PRO A CA 1
ATOM 1472 C C . PRO A 1 211 ? 15.472 9.700 -9.971 1.00 15.28 896 PRO A C 1
ATOM 1473 O O . PRO A 1 211 ? 15.979 10.793 -9.673 1.00 18.02 896 PRO A O 1
ATOM 1477 N N . VAL A 1 212 ? 15.894 8.539 -9.520 1.00 16.96 897 VAL A N 1
ATOM 1478 C CA . VAL A 1 212 ? 17.237 8.380 -8.888 1.00 16.74 897 VAL A CA 1
ATOM 1479 C C . VAL A 1 212 ? 18.138 8.326 -10.129 1.00 17.10 897 VAL A C 1
ATOM 1480 O O . VAL A 1 212 ? 17.942 7.492 -10.980 1.00 18.93 897 VAL A O 1
ATOM 1484 N N . ALA A 1 213 ? 19.119 9.236 -10.251 1.00 17.09 898 ALA A N 1
ATOM 1485 C CA . ALA A 1 213 ? 19.989 9.252 -11.442 1.00 16.79 898 ALA A CA 1
ATOM 1486 C C . ALA A 1 213 ? 21.424 9.151 -10.983 1.00 16.86 898 ALA A C 1
ATOM 1487 O O . ALA A 1 213 ? 21.987 10.133 -10.468 1.00 17.97 898 ALA A O 1
ATOM 1489 N N . VAL A 1 214 ? 21.991 7.953 -11.099 1.00 15.23 899 VAL A N 1
ATOM 1490 C CA . VAL A 1 214 ? 23.291 7.698 -10.505 1.00 17.53 899 VAL A CA 1
ATOM 1491 C C . VAL A 1 214 ? 24.325 7.559 -11.605 1.00 17.01 899 VAL A C 1
ATOM 1492 O O . VAL A 1 214 ? 24.160 6.716 -12.519 1.00 18.62 899 VAL A O 1
ATOM 1496 N N . PHE A 1 215 ? 25.413 8.334 -11.526 1.00 16.67 900 PHE A N 1
ATOM 1497 C CA . PHE A 1 215 ? 26.502 8.195 -12.475 1.00 17.99 900 PHE A CA 1
ATOM 1498 C C . PHE A 1 215 ? 27.580 7.355 -11.846 1.00 18.19 900 PHE A C 1
ATOM 1499 O O . PHE A 1 215 ? 28.028 7.620 -10.727 1.00 19.00 900 PHE A O 1
ATOM 1507 N N . ILE A 1 216 ? 28.020 6.335 -12.572 1.00 18.23 901 ILE A N 1
ATOM 1508 C CA . ILE A 1 216 ? 29.135 5.536 -12.070 1.00 19.09 901 ILE A CA 1
ATOM 1509 C C . ILE A 1 216 ? 30.415 6.070 -12.737 1.00 20.05 901 ILE A C 1
ATOM 1510 O O . ILE A 1 216 ? 30.615 5.930 -13.975 1.00 21.65 901 ILE A O 1
ATOM 1515 N N . LYS A 1 217 ? 31.248 6.716 -11.941 1.00 21.16 902 LYS A N 1
ATOM 1516 C CA . LYS A 1 217 ? 32.427 7.405 -12.510 1.00 22.81 902 LYS A CA 1
ATOM 1517 C C . LYS A 1 217 ? 33.678 6.549 -12.417 1.00 24.07 902 LYS A C 1
ATOM 1518 O O . LYS A 1 217 ? 34.127 6.225 -11.317 1.00 24.71 902 LYS A O 1
ATOM 1524 N N . PRO A 1 218 ? 34.282 6.242 -13.568 1.00 25.62 903 PRO A N 1
ATOM 1525 C CA . PRO A 1 218 ? 35.544 5.488 -13.556 1.00 28.10 903 PRO A CA 1
ATOM 1526 C C . PRO A 1 218 ? 36.660 6.301 -12.893 1.00 30.52 903 PRO A C 1
ATOM 1527 O O . PRO A 1 218 ? 36.685 7.526 -13.024 1.00 30.93 903 PRO A O 1
ATOM 1531 N N . LYS A 1 219 ? 37.548 5.629 -12.164 1.00 32.19 904 LYS A N 1
ATOM 1532 C CA . LYS A 1 219 ? 38.672 6.332 -11.507 1.00 35.68 904 LYS A CA 1
ATOM 1533 C C . LYS A 1 219 ? 39.806 6.618 -12.486 1.00 37.21 904 LYS A C 1
ATOM 1534 O O . LYS A 1 219 ? 40.571 7.589 -12.306 1.00 38.01 904 LYS A O 1
ATOM 1540 N N . SER A 1 220 ? 39.927 5.779 -13.513 1.00 37.27 905 SER A N 1
ATOM 1541 C CA . SER A 1 220 ? 41.102 5.831 -14.400 1.00 39.16 905 SER A CA 1
ATOM 1542 C C . SER A 1 220 ? 40.909 4.880 -15.560 1.00 39.15 905 SER A C 1
ATOM 1543 O O . SER A 1 220 ? 39.996 4.050 -15.550 1.00 37.91 905 SER A O 1
ATOM 1546 N N . VAL A 1 221 ? 41.768 4.978 -16.572 1.00 40.35 906 VAL A N 1
ATOM 1547 C CA . VAL A 1 221 ? 41.699 4.039 -17.667 1.00 40.42 906 VAL A CA 1
ATOM 1548 C C . VAL A 1 221 ? 42.038 2.622 -17.170 1.00 41.36 906 VAL A C 1
ATOM 1549 O O . VAL A 1 221 ? 41.457 1.642 -17.647 1.00 42.11 906 VAL A O 1
ATOM 1553 N N . ASP A 1 222 ? 42.984 2.531 -16.241 1.00 42.48 907 ASP A N 1
ATOM 1554 C CA . ASP A 1 222 ? 43.374 1.273 -15.600 1.00 43.67 907 ASP A CA 1
ATOM 1555 C C . ASP A 1 222 ? 42.171 0.580 -14.958 1.00 43.32 907 ASP A C 1
ATOM 1556 O O . ASP A 1 222 ? 41.982 -0.631 -15.094 1.00 42.57 907 ASP A O 1
ATOM 1561 N N . SER A 1 223 ? 41.383 1.383 -14.246 1.00 41.79 908 SER A N 1
ATOM 1562 C CA . SER A 1 223 ? 40.211 0.894 -13.538 1.00 41.64 908 SER A CA 1
ATOM 1563 C C . SER A 1 223 ? 39.179 0.346 -14.519 1.00 40.34 908 SER A C 1
ATOM 1564 O O . SER A 1 223 ? 38.625 -0.738 -14.294 1.00 40.84 908 SER A O 1
ATOM 1567 N N . VAL A 1 224 ? 38.917 1.091 -15.594 1.00 40.39 909 VAL A N 1
ATOM 1568 C CA . VAL A 1 224 ? 38.034 0.628 -16.680 1.00 39.88 909 VAL A CA 1
ATOM 1569 C C . VAL A 1 224 ? 38.486 -0.733 -17.222 1.00 42.42 909 VAL A C 1
ATOM 1570 O O . VAL A 1 224 ? 37.664 -1.609 -17.454 1.00 42.71 909 VAL A O 1
ATOM 1574 N N . MET A 1 225 ? 39.793 -0.905 -17.433 1.00 44.77 910 MET A N 1
ATOM 1575 C CA . MET A 1 225 ? 40.314 -2.187 -17.897 1.00 46.94 910 MET A CA 1
ATOM 1576 C C . MET A 1 225 ? 40.177 -3.295 -16.849 1.00 47.64 910 MET A C 1
ATOM 1577 O O . MET A 1 225 ? 39.814 -4.416 -17.179 1.00 48.52 910 MET A O 1
ATOM 1582 N N . GLU A 1 226 ? 40.461 -2.965 -15.596 1.00 48.52 911 GLU A N 1
ATOM 1583 C CA . GLU A 1 2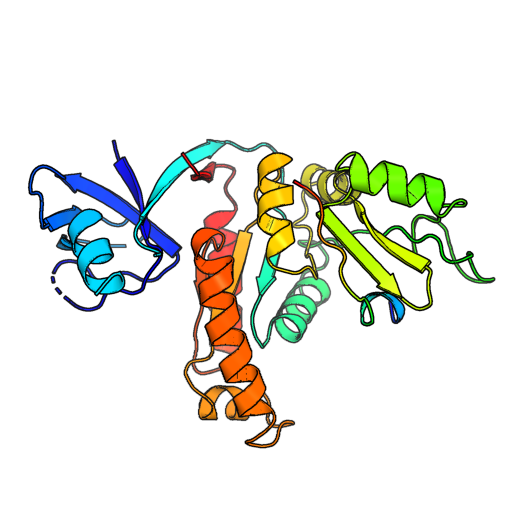26 ? 40.333 -3.892 -14.473 1.00 50.54 911 GLU A CA 1
ATOM 1584 C C . GLU A 1 226 ? 38.944 -4.540 -14.406 1.00 49.92 911 GLU A C 1
ATOM 1585 O O . GLU A 1 226 ? 38.805 -5.733 -14.140 1.00 50.13 911 GLU A O 1
ATOM 1591 N N . MET A 1 227 ? 37.923 -3.733 -14.645 1.00 49.76 912 MET A N 1
ATOM 1592 C CA . MET A 1 227 ? 36.543 -4.180 -14.453 1.00 49.99 912 MET A CA 1
ATOM 1593 C C . MET A 1 227 ? 35.879 -4.499 -15.783 1.00 51.63 912 MET A C 1
ATOM 1594 O O . MET A 1 227 ? 34.672 -4.728 -15.854 1.00 51.27 912 MET A O 1
ATOM 1599 N N . ASN A 1 228 ? 36.684 -4.513 -16.837 1.00 54.46 913 ASN A N 1
ATOM 1600 C CA . ASN A 1 228 ? 36.207 -4.870 -18.159 1.00 56.66 913 ASN A CA 1
ATOM 1601 C C . ASN A 1 228 ? 37.365 -5.430 -18.958 1.00 59.04 913 ASN A C 1
ATOM 1602 O O . ASN A 1 228 ? 37.811 -4.814 -19.927 1.00 60.12 913 ASN A O 1
ATOM 1607 N N . ARG A 1 229 ? 37.849 -6.600 -18.534 1.00 60.88 914 ARG A N 1
ATOM 1608 C CA . ARG A 1 229 ? 39.030 -7.244 -19.128 1.00 63.43 914 ARG A CA 1
ATOM 1609 C C . ARG A 1 229 ? 38.844 -7.587 -20.608 1.00 64.02 914 ARG A C 1
ATOM 1610 O O . ARG A 1 229 ? 39.709 -8.194 -21.226 1.00 65.62 914 ARG A O 1
ATOM 1618 N N . ARG A 1 230 ? 37.704 -7.193 -21.160 1.00 63.53 915 ARG A N 1
ATOM 1619 C CA . ARG A 1 230 ? 37.410 -7.359 -22.571 1.00 64.19 915 ARG A CA 1
ATOM 1620 C C . ARG A 1 230 ? 38.144 -6.337 -23.436 1.00 64.59 915 ARG A C 1
ATOM 1621 O O . ARG A 1 230 ? 38.735 -6.701 -24.460 1.00 65.99 915 ARG A O 1
ATOM 1629 N N . MET A 1 231 ? 38.121 -5.070 -23.014 1.00 63.25 916 MET A N 1
ATOM 1630 C CA . MET A 1 231 ? 38.672 -3.963 -23.815 1.00 63.09 916 MET A CA 1
ATOM 1631 C C . MET A 1 231 ? 40.201 -3.916 -23.889 1.00 64.26 916 MET A C 1
ATOM 1632 O O . MET A 1 231 ? 40.914 -4.409 -23.010 1.00 64.52 916 MET A O 1
ATOM 1637 N N . THR A 1 232 ? 40.673 -3.288 -24.962 1.00 64.39 917 THR A N 1
ATOM 1638 C CA . THR A 1 232 ? 42.066 -2.908 -25.152 1.00 65.14 917 THR A CA 1
ATOM 1639 C C . THR A 1 232 ? 42.308 -1.571 -24.439 1.00 64.09 917 THR A C 1
ATOM 1640 O O . THR A 1 232 ? 41.351 -0.898 -24.059 1.00 62.88 917 THR A O 1
ATOM 1644 N N . GLU A 1 233 ? 43.564 -1.170 -24.259 1.00 64.37 918 GLU A N 1
ATOM 1645 C CA . GLU A 1 233 ? 43.834 0.228 -23.881 1.00 63.45 918 GLU A CA 1
ATOM 1646 C C . GLU A 1 233 ? 43.867 1.109 -25.134 1.00 63.81 918 GLU A C 1
ATOM 1647 O O . GLU A 1 233 ? 44.887 1.668 -25.521 1.00 64.95 918 GLU A O 1
ATOM 1653 N N . GLU A 1 234 ? 42.729 1.175 -25.795 1.00 62.47 919 GLU A N 1
ATOM 1654 C CA . GLU A 1 234 ? 42.426 2.254 -26.703 1.00 62.00 919 GLU A CA 1
ATOM 1655 C C . GLU A 1 234 ? 40.936 2.405 -26.517 1.00 59.29 919 GLU A C 1
ATOM 1656 O O . GLU A 1 234 ? 40.430 3.520 -26.372 1.00 58.60 919 GLU A O 1
ATOM 1662 N N . GLN A 1 235 ? 40.254 1.256 -26.502 1.00 57.79 920 GLN A N 1
ATOM 1663 C CA . GLN A 1 235 ? 38.817 1.173 -26.254 1.00 54.62 920 GLN A CA 1
ATOM 1664 C C . GLN A 1 235 ? 38.507 1.712 -24.855 1.00 51.88 920 GLN A C 1
ATOM 1665 O O . GLN A 1 235 ? 37.599 2.531 -24.691 1.00 49.99 920 GLN A O 1
ATOM 1671 N N . ALA A 1 236 ? 39.266 1.259 -23.855 1.00 50.24 921 ALA A N 1
ATOM 1672 C CA . ALA A 1 236 ? 39.042 1.711 -22.479 1.00 47.69 921 ALA A CA 1
ATOM 1673 C C . ALA A 1 236 ? 39.283 3.210 -22.362 1.00 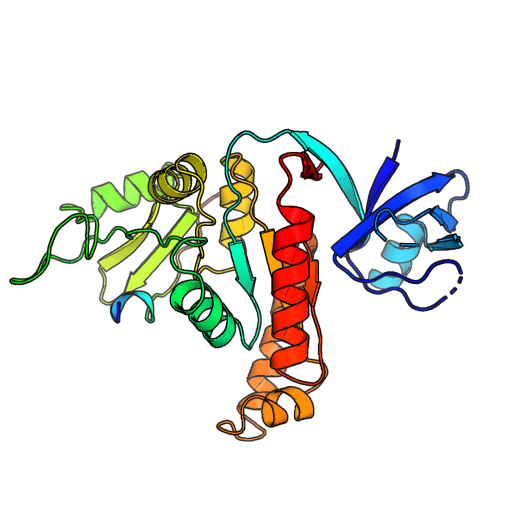46.84 921 ALA A C 1
ATOM 1674 O O . ALA A 1 236 ? 38.584 3.897 -21.623 1.00 45.79 921 ALA A O 1
ATOM 1676 N N . LYS A 1 237 ? 40.281 3.714 -23.088 1.00 46.77 922 LYS A N 1
ATOM 1677 C CA . LYS A 1 237 ? 40.605 5.133 -23.038 1.00 45.31 922 LYS A CA 1
ATOM 1678 C C . LYS A 1 237 ? 39.472 5.988 -23.588 1.00 43.95 922 LYS A C 1
ATOM 1679 O O . LYS A 1 237 ? 39.125 7.026 -23.001 1.00 43.24 922 LYS A O 1
ATOM 1685 N N . LYS A 1 238 ? 38.882 5.542 -24.694 1.00 43.19 923 LYS A N 1
ATOM 1686 C CA . LYS A 1 238 ? 37.755 6.220 -25.310 1.00 42.44 923 LYS A CA 1
ATOM 1687 C C . LYS A 1 238 ? 36.556 6.218 -24.355 1.00 40.48 923 LYS A C 1
ATOM 1688 O O . LYS A 1 238 ? 35.873 7.222 -24.242 1.00 40.02 923 LYS A O 1
ATOM 1694 N N . THR A 1 239 ? 36.341 5.074 -23.702 1.00 39.00 924 THR A N 1
ATOM 1695 C CA . THR A 1 239 ? 35.261 4.881 -22.725 1.00 37.05 924 THR A CA 1
ATOM 1696 C C . THR A 1 239 ? 35.447 5.811 -21.544 1.00 35.83 924 THR A C 1
ATOM 1697 O O . THR A 1 239 ? 34.480 6.466 -21.103 1.00 34.74 924 THR A O 1
ATOM 1701 N N . TYR A 1 240 ? 36.674 5.869 -21.044 1.00 36.23 925 TYR A N 1
ATOM 1702 C CA . TYR A 1 240 ? 37.049 6.795 -19.967 1.00 36.31 925 TYR A CA 1
ATOM 1703 C C . TYR A 1 240 ? 36.789 8.260 -20.345 1.00 37.01 925 TYR A C 1
ATOM 1704 O O . TYR A 1 240 ? 36.127 8.990 -19.603 1.00 34.59 925 TYR A O 1
ATOM 1713 N N . GLU A 1 241 ? 37.352 8.691 -21.485 1.00 38.23 926 GLU A N 1
ATOM 1714 C CA . GLU A 1 241 ? 37.032 9.995 -22.102 1.00 40.52 926 GLU A CA 1
ATOM 1715 C C . GLU A 1 241 ? 35.569 10.357 -22.235 1.00 39.05 926 GLU A C 1
ATOM 1716 O O . GLU A 1 241 ? 35.179 11.490 -21.966 1.00 39.09 926 GLU A O 1
ATOM 1722 N N . ARG A 1 242 ? 34.767 9.406 -22.687 1.00 37.96 927 ARG A N 1
ATOM 1723 C CA . ARG A 1 242 ? 33.362 9.619 -22.909 1.00 36.98 927 ARG A CA 1
ATOM 1724 C C . ARG A 1 242 ? 32.657 9.856 -21.562 1.00 34.92 927 ARG A C 1
ATOM 1725 O O . ARG A 1 242 ? 31.756 10.699 -21.473 1.00 33.38 927 ARG A O 1
ATOM 1733 N N . ALA A 1 243 ? 33.103 9.136 -20.533 1.00 33.66 928 ALA A N 1
ATOM 1734 C CA . ALA A 1 243 ? 32.496 9.247 -19.195 1.00 32.24 928 ALA A CA 1
ATOM 1735 C C . ALA A 1 243 ? 32.783 10.610 -18.582 1.00 33.04 928 ALA A C 1
ATOM 1736 O O . ALA A 1 243 ? 31.907 11.216 -17.964 1.00 32.71 928 ALA A O 1
ATOM 1738 N N . ILE A 1 244 ? 34.010 11.099 -18.755 1.00 34.01 929 ILE A N 1
ATOM 1739 C CA . ILE A 1 244 ? 34.374 12.410 -18.210 1.00 35.23 929 ILE A CA 1
ATOM 1740 C C . ILE A 1 244 ? 33.513 13.495 -18.846 1.00 35.13 929 ILE A C 1
ATOM 1741 O O . ILE A 1 244 ? 33.048 14.403 -18.155 1.00 35.31 929 ILE A O 1
ATOM 1746 N N . LYS A 1 245 ? 33.293 13.386 -20.156 1.00 35.07 930 LYS A N 1
ATOM 1747 C CA . LYS A 1 245 ? 32.466 14.323 -20.879 1.00 36.44 930 LYS A CA 1
ATOM 1748 C C . LYS A 1 245 ? 31.000 14.225 -20.455 1.00 34.42 930 LYS A C 1
ATOM 1749 O O . LYS A 1 245 ? 30.331 15.248 -20.305 1.00 33.84 930 LYS A O 1
ATOM 1755 N N . MET A 1 246 ? 30.514 12.999 -20.242 1.00 32.87 931 MET A N 1
ATOM 1756 C CA . MET A 1 246 ? 29.121 12.793 -19.813 1.00 32.42 931 MET A CA 1
ATOM 1757 C C . MET A 1 246 ? 28.887 13.437 -18.452 1.00 32.20 931 MET A C 1
ATOM 1758 O O . MET A 1 246 ? 27.833 14.034 -18.226 1.00 30.90 931 MET A O 1
ATOM 1763 N N . GLU A 1 247 ? 29.850 13.299 -17.552 1.00 32.90 932 GLU A N 1
ATOM 1764 C CA . GLU A 1 247 ? 29.665 13.848 -16.211 1.00 35.34 932 GLU A CA 1
ATOM 1765 C C . GLU A 1 247 ? 29.551 15.358 -16.257 1.00 37.10 932 GLU A C 1
ATOM 1766 O O . GLU A 1 247 ? 28.747 15.932 -15.520 1.00 37.26 932 GLU A O 1
ATOM 1772 N N . GLN A 1 248 ? 30.384 15.978 -17.099 1.00 37.95 933 GLN A N 1
ATOM 1773 C CA . GLN A 1 248 ? 30.321 17.412 -17.388 1.00 40.15 933 GLN A CA 1
ATOM 1774 C C . GLN A 1 248 ? 28.953 17.811 -17.949 1.00 39.03 933 GLN A C 1
ATOM 1775 O O . GLN A 1 248 ? 28.284 18.664 -17.365 1.00 40.00 933 GLN A O 1
ATOM 1781 N N . GLU A 1 249 ? 28.525 17.155 -19.033 1.00 36.23 934 GLU A N 1
ATOM 1782 C CA . GLU A 1 249 ? 27.284 17.488 -19.713 1.00 34.34 934 GLU A CA 1
ATOM 1783 C C . GLU A 1 249 ? 26.032 17.358 -18.855 1.00 32.00 934 GLU A C 1
ATOM 1784 O O . GLU A 1 249 ? 25.089 18.153 -18.963 1.00 31.58 934 GLU A O 1
ATOM 1790 N N . PHE A 1 250 ? 25.991 16.328 -18.021 1.00 28.72 935 PHE A N 1
ATOM 1791 C CA . PHE A 1 250 ? 24.792 16.056 -17.267 1.00 26.52 935 PHE A CA 1
ATOM 1792 C C . PHE A 1 250 ? 25.005 16.217 -15.785 1.00 26.15 935 PHE A C 1
ATOM 1793 O O . PHE A 1 250 ? 24.137 15.865 -15.005 1.00 24.70 935 PHE A O 1
ATOM 1801 N N . GLY A 1 251 ? 26.145 16.817 -15.398 1.00 26.34 936 GLY A N 1
ATOM 1802 C CA . GLY A 1 251 ? 26.476 16.895 -13.974 1.00 27.12 936 GLY A CA 1
ATOM 1803 C C . GLY A 1 251 ? 25.448 17.581 -13.085 1.00 27.87 936 GLY A C 1
ATOM 1804 O O . GLY A 1 251 ? 25.329 17.246 -11.899 1.00 30.16 936 GLY A O 1
ATOM 1805 N N . GLU A 1 252 ? 24.635 18.482 -13.618 1.00 28.18 937 GLU A N 1
ATOM 1806 C CA . GLU A 1 252 ? 23.565 19.056 -12.784 1.00 29.10 937 GLU A CA 1
ATOM 1807 C C . GLU A 1 252 ? 22.383 18.161 -12.461 1.00 27.90 937 GLU A C 1
ATOM 1808 O O . GLU A 1 252 ? 21.585 18.455 -11.557 1.00 27.85 937 GLU A O 1
ATOM 1814 N N . TYR A 1 253 ? 22.253 17.077 -13.237 1.00 24.69 938 TYR A N 1
ATOM 1815 C CA . TYR A 1 253 ? 21.074 16.248 -13.201 1.00 24.20 938 TYR A CA 1
ATOM 1816 C C . TYR A 1 253 ? 21.273 14.990 -12.413 1.00 22.38 938 TYR A C 1
ATOM 1817 O O . TYR A 1 253 ? 20.281 14.344 -12.107 1.00 22.52 938 TYR A O 1
ATOM 1826 N N . PHE A 1 254 ? 22.515 14.638 -12.080 1.00 22.19 939 PHE A N 1
ATOM 1827 C CA . PHE A 1 254 ? 22.709 13.423 -11.253 1.00 21.65 939 PHE A CA 1
ATOM 1828 C C . PHE A 1 254 ? 22.209 13.636 -9.837 1.00 22.64 939 PHE A C 1
ATOM 1829 O O . PHE A 1 254 ? 22.363 14.720 -9.271 1.00 24.98 939 PHE A O 1
ATOM 1837 N N . THR A 1 255 ? 21.627 12.599 -9.245 1.00 20.65 940 THR A N 1
ATOM 1838 C CA . THR A 1 255 ? 21.294 12.672 -7.817 1.00 20.30 940 THR A CA 1
ATOM 1839 C C . THR A 1 255 ? 22.390 12.014 -6.968 1.00 20.97 940 THR A C 1
ATOM 1840 O O . THR A 1 255 ? 22.405 12.154 -5.735 1.00 20.97 940 THR A O 1
ATOM 1844 N N . GLY A 1 256 ? 23.324 11.332 -7.628 1.00 18.91 941 GLY A N 1
ATOM 1845 C CA . GLY A 1 256 ? 24.446 10.725 -6.938 1.00 18.96 941 GLY A CA 1
ATOM 1846 C C . GLY A 1 256 ? 25.544 10.339 -7.890 1.00 18.10 941 GLY A C 1
ATOM 1847 O O . GLY A 1 256 ? 25.258 10.143 -9.085 1.00 18.95 941 GLY A O 1
ATOM 1848 N N . VAL A 1 257 ? 26.764 10.169 -7.358 1.00 19.64 942 VAL A N 1
ATOM 1849 C CA . VAL A 1 257 ? 27.891 9.674 -8.144 1.00 18.97 942 VAL A CA 1
ATOM 1850 C C . VAL A 1 257 ? 28.554 8.594 -7.329 1.00 21.12 942 VAL A C 1
ATOM 1851 O O . VAL A 1 257 ? 28.821 8.792 -6.126 1.00 24.09 942 VAL A O 1
ATOM 1855 N N . VAL A 1 258 ?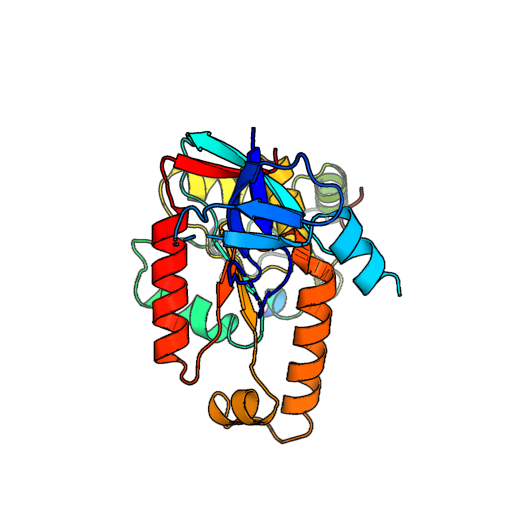 28.799 7.442 -7.930 1.00 19.97 943 VAL A N 1
ATOM 1856 C CA . VAL A 1 258 ? 29.445 6.357 -7.209 1.00 21.56 943 VAL A CA 1
ATOM 1857 C C . VAL A 1 258 ? 30.768 6.006 -7.874 1.00 21.64 943 VAL A C 1
ATOM 1858 O O . VAL A 1 258 ? 30.891 6.094 -9.084 1.00 21.68 943 VAL A O 1
ATOM 1862 N N . GLN A 1 259 ? 31.751 5.606 -7.076 1.00 23.31 944 GLN A N 1
ATOM 1863 C CA . GLN A 1 259 ? 33.022 5.083 -7.585 1.00 25.72 944 GLN A CA 1
ATOM 1864 C C . GLN A 1 259 ? 33.411 3.887 -6.736 1.00 26.48 944 GLN A C 1
ATOM 1865 O O . GLN A 1 259 ? 32.957 3.744 -5.606 1.00 25.94 944 GLN A O 1
ATOM 1871 N N . GLY A 1 260 ? 34.315 3.071 -7.242 1.00 28.03 945 GLY A N 1
ATOM 1872 C CA . GLY A 1 260 ? 34.771 1.937 -6.474 1.00 30.10 945 GLY A CA 1
ATOM 1873 C C . GLY A 1 260 ? 35.904 1.243 -7.188 1.00 32.43 945 GLY A C 1
ATOM 1874 O O . GLY A 1 260 ? 36.156 1.501 -8.361 1.00 32.42 945 GLY A O 1
ATOM 1875 N N . ASP A 1 261 ? 36.578 0.355 -6.470 1.00 34.56 946 ASP A N 1
ATOM 1876 C CA . ASP A 1 261 ? 37.736 -0.361 -6.997 1.00 37.17 946 ASP A CA 1
ATOM 1877 C C . ASP A 1 261 ? 37.369 -1.739 -7.536 1.00 37.22 946 ASP A C 1
ATOM 1878 O O . ASP A 1 261 ? 38.160 -2.371 -8.253 1.00 38.75 946 ASP A O 1
ATOM 1883 N N . THR A 1 262 ? 36.180 -2.207 -7.171 1.00 36.02 947 THR A N 1
ATOM 1884 C CA . THR A 1 262 ? 35.612 -3.444 -7.693 1.00 36.50 947 THR A CA 1
ATOM 1885 C C . THR A 1 262 ? 34.154 -3.252 -8.076 1.00 35.65 947 THR A C 1
ATOM 1886 O O . THR A 1 262 ? 33.479 -2.339 -7.573 1.00 34.94 947 THR A O 1
ATOM 1890 N N . ILE A 1 263 ? 33.658 -4.127 -8.949 1.00 35.52 948 ILE A N 1
ATOM 1891 C CA . ILE A 1 263 ? 32.269 -4.121 -9.342 1.00 35.13 948 ILE A CA 1
ATOM 1892 C C . ILE A 1 263 ? 31.353 -4.319 -8.114 1.00 34.00 948 ILE A C 1
ATOM 1893 O O . ILE A 1 263 ? 30.291 -3.688 -7.996 1.00 32.78 948 ILE A O 1
ATOM 1898 N N . GLU A 1 264 ? 31.789 -5.166 -7.187 1.00 34.69 949 GLU A N 1
ATOM 1899 C CA . GLU A 1 264 ? 30.998 -5.446 -5.994 1.00 33.88 949 GLU A CA 1
ATOM 1900 C C . GLU A 1 264 ? 30.867 -4.209 -5.105 1.00 31.50 949 GLU A C 1
ATOM 1901 O O . GLU A 1 264 ? 29.771 -3.944 -4.611 1.00 29.71 949 GLU A O 1
ATOM 1907 N N . GLU A 1 265 ? 31.946 -3.440 -4.946 1.00 30.03 950 GLU A N 1
ATOM 1908 C CA . GLU A 1 265 ? 31.912 -2.183 -4.197 1.00 28.38 950 GLU A CA 1
ATOM 1909 C C . GLU A 1 265 ? 30.934 -1.192 -4.868 1.00 25.99 950 GLU A C 1
ATOM 1910 O O . GLU A 1 265 ? 30.073 -0.566 -4.211 1.00 25.55 950 GLU A O 1
ATOM 1916 N N . ILE A 1 266 ? 31.096 -1.033 -6.176 1.00 25.05 951 ILE A N 1
ATOM 1917 C CA . ILE A 1 266 ? 30.175 -0.206 -6.953 1.00 22.68 951 ILE A CA 1
ATOM 1918 C C . ILE A 1 266 ? 28.712 -0.632 -6.791 1.00 22.61 951 ILE A C 1
ATOM 1919 O O . ILE A 1 266 ? 27.836 0.202 -6.557 1.00 20.67 951 ILE A O 1
ATOM 1924 N N . TYR A 1 267 ? 28.448 -1.933 -6.896 1.00 21.59 952 TYR A N 1
ATOM 1925 C CA . TYR A 1 267 ? 27.091 -2.411 -6.868 1.00 21.92 952 TYR A CA 1
ATOM 1926 C C . TYR A 1 267 ? 26.462 -2.172 -5.489 1.00 22.34 952 TYR A C 1
ATOM 1927 O O . TYR A 1 267 ? 25.335 -1.723 -5.402 1.00 22.25 952 TYR A O 1
ATOM 1936 N N . SER A 1 268 ? 27.242 -2.383 -4.439 1.00 24.23 953 SER A N 1
ATOM 1937 C CA . SER A 1 268 ? 26.791 -2.048 -3.064 1.00 24.45 953 SER A CA 1
ATOM 1938 C C . SER A 1 268 ? 26.402 -0.582 -2.925 1.00 22.47 953 SER A C 1
ATOM 1939 O O . SER A 1 268 ? 25.360 -0.244 -2.336 1.00 22.54 953 SER A O 1
ATOM 1942 N N . LYS A 1 269 ? 27.249 0.290 -3.452 1.00 21.44 954 LYS A N 1
ATOM 1943 C CA . LYS A 1 269 ? 27.033 1.736 -3.342 1.00 19.62 954 LYS A CA 1
ATOM 1944 C C . LYS A 1 269 ? 25.798 2.162 -4.133 1.00 19.83 954 LYS A C 1
ATOM 1945 O O . LYS A 1 269 ? 25.054 3.016 -3.687 1.00 18.19 954 LYS A O 1
ATOM 1951 N N . VAL A 1 270 ? 25.562 1.532 -5.286 1.00 18.55 955 VAL A N 1
ATOM 1952 C CA . VAL A 1 270 ? 24.359 1.832 -6.060 1.00 17.14 955 VAL A CA 1
ATOM 1953 C C . VAL A 1 270 ? 23.085 1.431 -5.293 1.00 17.08 955 VAL A C 1
ATOM 1954 O O . VAL A 1 270 ? 22.148 2.195 -5.251 1.00 16.49 955 VAL A O 1
ATOM 1958 N N . LYS A 1 271 ? 23.080 0.230 -4.698 1.00 17.99 956 LYS A N 1
ATOM 1959 C CA . LYS A 1 271 ? 21.904 -0.234 -3.956 1.00 18.05 956 LYS A CA 1
ATOM 1960 C C . LYS A 1 271 ? 21.672 0.667 -2.730 1.00 17.55 956 LYS A C 1
ATOM 1961 O O . LYS A 1 271 ? 20.536 1.027 -2.470 1.00 17.62 956 LYS A O 1
ATOM 1967 N N . SER A 1 272 ? 22.762 1.060 -2.072 1.00 18.21 957 SER A N 1
ATOM 1968 C CA . SER A 1 272 ? 22.685 1.942 -0.906 1.00 18.67 957 SER A CA 1
ATOM 1969 C C . SER A 1 272 ? 22.052 3.266 -1.343 1.00 18.18 957 SER A C 1
ATOM 1970 O O . SER A 1 272 ? 21.185 3.779 -0.664 1.00 17.71 957 SER A O 1
ATOM 1973 N N . MET A 1 273 ? 22.476 3.799 -2.491 1.00 16.17 958 MET A N 1
ATOM 1974 C CA . MET A 1 273 ? 21.961 5.059 -3.002 1.00 17.15 958 MET A CA 1
ATOM 1975 C C . MET A 1 273 ? 20.501 4.968 -3.413 1.00 17.54 958 MET A C 1
ATOM 1976 O O . MET A 1 273 ? 19.723 5.861 -3.104 1.00 17.63 958 MET A O 1
ATOM 1981 N N . ILE A 1 274 ? 20.126 3.889 -4.101 1.00 16.67 959 ILE A N 1
ATOM 1982 C CA . ILE A 1 274 ? 18.726 3.685 -4.447 1.00 18.85 959 ILE A CA 1
ATOM 1983 C C . ILE A 1 274 ? 17.871 3.680 -3.166 1.00 17.37 959 ILE A C 1
ATOM 1984 O O . ILE A 1 274 ? 16.823 4.311 -3.146 1.00 19.53 959 ILE A O 1
ATOM 1989 N N . TRP A 1 275 ? 18.316 2.959 -2.142 1.00 17.98 960 TRP A N 1
ATOM 1990 C CA . TRP A 1 275 ? 17.572 2.849 -0.877 1.00 17.39 960 TRP A CA 1
ATOM 1991 C C . TRP A 1 275 ? 17.429 4.267 -0.245 1.00 18.03 960 TRP A C 1
ATOM 1992 O O . TRP A 1 275 ? 16.341 4.672 0.155 1.00 19.27 960 TRP A O 1
ATOM 2003 N N . SER A 1 276 ? 18.549 4.971 -0.196 1.00 17.27 961 SER A N 1
ATOM 2004 C CA . SER A 1 276 ? 18.609 6.247 0.514 1.00 18.24 961 SER A CA 1
ATOM 2005 C C . SER A 1 276 ? 17.722 7.279 -0.140 1.00 19.99 961 SER A C 1
ATOM 2006 O O . SER A 1 276 ? 17.087 8.079 0.549 1.00 21.79 961 SER A O 1
ATOM 2009 N N . GLN A 1 277 ? 17.647 7.243 -1.471 1.00 18.41 962 GLN A N 1
ATOM 2010 C CA . GLN A 1 277 ? 16.931 8.255 -2.216 1.00 18.78 962 GLN A CA 1
ATOM 2011 C C . GLN A 1 277 ? 15.497 7.822 -2.485 1.00 19.88 962 GLN A C 1
ATOM 2012 O O . GLN A 1 277 ? 14.727 8.582 -3.080 1.00 20.54 962 GLN A O 1
ATOM 2018 N N . SER A 1 278 ? 15.126 6.639 -1.994 1.00 20.40 963 SER A N 1
ATOM 2019 C CA . SER A 1 278 ? 13.738 6.166 -2.165 1.00 22.57 963 SER A CA 1
ATOM 2020 C C . SER A 1 278 ? 12.685 6.880 -1.363 1.00 25.32 963 SER A C 1
ATOM 2021 O O . SER A 1 278 ? 11.521 6.686 -1.646 1.00 27.71 963 SER A O 1
ATOM 2024 N N . GLY A 1 279 ? 12.968 7.667 -0.348 1.00 26.54 964 GLY A N 1
ATOM 2025 C CA . GLY A 1 279 ? 11.675 8.192 0.308 1.00 31.64 964 GLY A CA 1
ATOM 2026 C C . GLY A 1 279 ? 10.646 7.121 0.763 1.00 29.67 964 GLY A C 1
ATOM 2027 O O . GLY A 1 279 ? 11.005 5.930 0.825 1.00 29.82 964 GLY A O 1
ATOM 2028 N N . PRO A 1 280 ? 9.399 7.495 1.144 1.00 29.75 965 PRO A N 1
ATOM 2029 C CA . PRO A 1 280 ? 8.407 8.504 0.746 1.00 27.85 965 PRO A CA 1
ATOM 2030 C C . PRO A 1 280 ? 8.871 9.942 0.701 1.00 27.53 965 PRO A C 1
ATOM 2031 O O . PRO A 1 280 ? 8.163 10.771 0.177 1.00 27.55 965 PRO A O 1
ATOM 2035 N N . THR A 1 281 ? 9.984 10.249 1.341 1.00 27.42 966 THR A N 1
ATOM 2036 C CA . THR A 1 281 ? 10.508 11.614 1.381 1.00 25.88 966 THR A CA 1
ATOM 2037 C C . THR A 1 281 ? 11.879 11.657 0.665 1.00 24.55 966 THR A C 1
ATOM 2038 O O . THR A 1 281 ? 12.787 10.825 0.898 1.00 26.37 966 THR A O 1
ATOM 2042 N N . ILE A 1 282 ? 12.003 12.656 -0.196 1.00 22.76 967 ILE A N 1
ATOM 2043 C CA . ILE A 1 282 ? 13.086 12.686 -1.227 1.00 22.24 967 ILE A CA 1
ATOM 2044 C C . ILE A 1 282 ? 13.525 14.127 -1.388 1.00 23.96 967 ILE A C 1
ATOM 2045 O O . ILE A 1 282 ? 12.858 15.041 -0.934 1.00 26.32 967 ILE A O 1
ATOM 2050 N N . TRP A 1 283 ? 14.701 14.325 -1.977 1.00 24.59 968 TRP A N 1
ATOM 2051 C CA . TRP A 1 283 ? 15.169 15.668 -2.280 1.00 24.89 968 TRP A CA 1
ATOM 2052 C C . TRP A 1 283 ? 14.945 16.013 -3.708 1.00 25.77 968 TRP A C 1
ATOM 2053 O O . TRP A 1 283 ? 15.234 15.190 -4.596 1.00 25.06 968 TRP A O 1
ATOM 2064 N N . VAL A 1 284 ? 14.473 17.231 -3.964 1.00 24.95 969 VAL A N 1
ATOM 2065 C CA . VAL A 1 284 ? 14.170 17.617 -5.347 1.00 26.49 969 VAL A CA 1
ATOM 2066 C C . VAL A 1 284 ? 14.674 18.997 -5.544 1.00 28.30 969 VAL A C 1
ATOM 2067 O O . VAL A 1 284 ? 14.962 19.707 -4.541 1.00 29.30 969 VAL A O 1
ATOM 2071 N N . PRO A 1 285 ? 14.819 19.407 -6.816 1.00 29.47 970 PRO A N 1
ATOM 2072 C CA . PRO A 1 285 ? 15.306 20.774 -7.016 1.00 32.73 970 PRO A CA 1
ATOM 2073 C C . PRO A 1 285 ? 14.376 21.803 -6.381 1.00 35.75 970 PRO A C 1
ATOM 2074 O O . PRO A 1 285 ? 13.144 21.629 -6.396 1.00 36.08 970 PRO A O 1
ATOM 2078 N N . SER A 1 286 ? 14.941 22.905 -5.868 1.00 38.65 971 SER A N 1
ATOM 2079 C CA . SER A 1 286 ? 14.128 23.969 -5.275 1.00 42.82 971 SER A CA 1
ATOM 2080 C C . SER A 1 286 ? 13.670 24.951 -6.341 1.00 44.68 971 SER A C 1
ATOM 2081 O O . SER A 1 286 ? 14.330 25.051 -7.371 1.00 46.20 971 SER A O 1
ATOM 2084 N N . ARG B 2 24 ? 15.743 -6.190 -26.461 1.00 38.02 434 ARG B N 1
ATOM 2085 C CA . ARG B 2 24 ? 15.190 -5.796 -27.791 1.00 35.45 434 ARG B CA 1
ATOM 2086 C C . ARG B 2 24 ? 16.311 -5.266 -28.647 1.00 35.86 434 ARG B C 1
ATOM 2087 O O . ARG B 2 24 ? 16.833 -4.186 -28.378 1.00 35.75 434 ARG B O 1
ATOM 2095 N N . GLN B 2 25 ? 16.686 -6.031 -29.671 1.00 37.73 435 GLN B N 1
ATOM 2096 C CA . GLN B 2 25 ? 17.785 -5.662 -30.559 1.00 39.13 435 GLN B CA 1
ATOM 2097 C C . GLN B 2 25 ? 17.668 -4.241 -31.118 1.00 35.09 435 GLN B C 1
ATOM 2098 O O . GLN B 2 25 ? 18.639 -3.495 -31.114 1.00 35.17 435 GLN B O 1
ATOM 2104 N N . ASP B 2 26 ? 16.483 -3.852 -31.593 1.00 32.15 436 ASP B N 1
ATOM 2105 C CA . ASP B 2 26 ? 16.383 -2.575 -32.262 1.00 30.22 436 ASP B CA 1
ATOM 2106 C C . ASP B 2 26 ? 16.676 -1.417 -31.318 1.00 29.37 436 ASP B C 1
ATOM 2107 O O . ASP B 2 26 ? 17.187 -0.403 -31.737 1.00 29.79 436 ASP B O 1
ATOM 2112 N N . MET B 2 27 ? 16.317 -1.568 -30.043 1.00 28.72 437 MET B N 1
ATOM 2113 C CA . MET B 2 27 ? 16.486 -0.495 -29.054 1.00 28.26 437 MET B CA 1
ATOM 2114 C C . MET B 2 27 ? 17.942 -0.243 -28.728 1.00 30.43 437 MET B C 1
ATOM 2115 O O . MET B 2 27 ? 18.296 0.852 -28.245 1.00 30.73 437 MET B O 1
ATOM 2120 N N . GLU B 2 28 ? 18.779 -1.251 -28.982 1.00 31.95 438 GLU B N 1
ATOM 2121 C CA . GLU B 2 28 ? 20.235 -1.158 -28.767 1.00 35.61 438 GLU B CA 1
ATOM 2122 C C . GLU B 2 28 ? 20.930 -0.387 -29.891 1.00 36.06 438 GLU B C 1
ATOM 2123 O O . GLU B 2 28 ? 22.142 -0.136 -29.839 1.00 38.79 438 GLU B O 1
ATOM 2129 N N . GLN B 2 29 ? 20.160 0.006 -30.899 1.00 34.18 439 GLN B N 1
ATOM 2130 C CA . GLN B 2 29 ? 20.733 0.536 -32.135 1.00 36.05 439 GLN B CA 1
ATOM 2131 C C . GLN B 2 29 ? 20.208 1.915 -32.568 1.00 33.32 439 GLN B C 1
ATOM 2132 O O . GLN B 2 29 ? 20.328 2.297 -33.748 1.00 35.33 439 GLN B O 1
ATOM 2138 N N . LEU B 2 30 ? 19.664 2.669 -31.616 1.00 31.21 440 LEU B N 1
ATOM 2139 C CA . LEU B 2 30 ? 18.973 3.931 -31.922 1.00 28.73 440 LEU B CA 1
ATOM 2140 C C . LEU B 2 30 ? 19.895 5.130 -32.099 1.00 30.30 440 LEU B C 1
ATOM 2141 O O . LEU B 2 30 ? 20.904 5.265 -31.385 1.00 31.85 440 LEU B O 1
ATOM 2146 N N . ASP B 2 31 ? 19.543 5.983 -33.064 1.00 28.94 441 ASP B N 1
ATOM 2147 C CA . ASP B 2 31 ? 20.070 7.331 -33.172 1.00 30.63 441 ASP B CA 1
ATOM 2148 C C . ASP B 2 31 ? 19.060 8.244 -32.493 1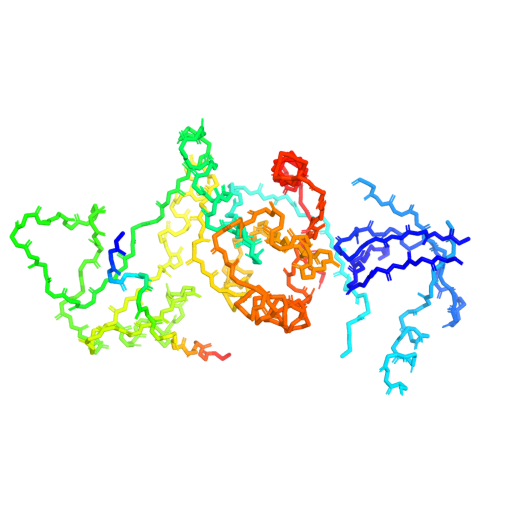.00 28.16 441 ASP B C 1
ATOM 2149 O O . ASP B 2 31 ? 17.928 8.437 -32.995 1.00 27.16 441 ASP B O 1
ATOM 2154 N N . LEU B 2 32 ? 19.453 8.825 -31.362 1.00 28.08 442 LEU B N 1
ATOM 2155 C CA . LEU B 2 32 ? 18.485 9.550 -30.538 1.00 26.23 442 LEU B CA 1
ATOM 2156 C C . LEU B 2 32 ? 18.066 10.879 -31.141 1.00 25.93 442 LEU B C 1
ATOM 2157 O O . LEU B 2 32 ? 18.893 11.615 -31.741 1.00 26.60 442 LEU B O 1
ATOM 2162 N N . ILE B 2 33 ? 16.784 11.202 -31.010 1.00 47.27 443 ILE B N 1
ATOM 2163 C CA . ILE B 2 33 ? 16.298 12.487 -31.460 1.00 45.95 443 ILE B CA 1
ATOM 2164 C C . ILE B 2 33 ? 16.104 13.434 -30.284 1.00 46.04 443 ILE B C 1
ATOM 2165 O O . ILE B 2 33 ? 15.667 13.032 -29.215 1.00 47.04 443 ILE B O 1
ATOM 2170 N N . LYS B 2 34 ? 16.464 14.694 -30.478 1.00 45.60 444 LYS B N 1
ATOM 2171 C CA . LYS B 2 34 ? 16.377 15.644 -29.402 1.00 47.68 444 LYS B CA 1
ATOM 2172 C C . LYS B 2 34 ? 14.921 16.043 -29.261 1.00 48.10 444 LYS B C 1
ATOM 2173 O O . LYS B 2 34 ? 14.264 16.344 -30.254 1.00 48.84 444 LYS B O 1
ATOM 2179 N N . ILE B 2 35 ? 14.425 16.022 -28.029 1.00 49.41 445 ILE B N 1
ATOM 2180 C CA . ILE B 2 35 ? 13.072 16.481 -27.725 1.00 50.97 445 ILE B CA 1
ATOM 2181 C C . ILE B 2 35 ? 13.088 17.964 -27.362 1.00 55.13 445 ILE B C 1
ATOM 2182 O O . ILE B 2 35 ? 13.588 18.326 -26.303 1.00 57.65 445 ILE B O 1
ATOM 2187 N N . THR B 2 36 ? 12.543 18.793 -28.259 1.00 58.09 446 THR B N 1
ATOM 2188 C CA . THR B 2 36 ? 12.355 20.248 -28.048 1.00 65.02 446 THR B CA 1
ATOM 2189 C C . THR B 2 36 ? 11.194 20.441 -27.057 1.00 65.91 446 THR B C 1
ATOM 2190 O O . THR B 2 36 ? 10.155 19.791 -27.211 1.00 64.85 446 THR B O 1
ATOM 2194 N N . PRO B 2 37 ? 11.331 21.360 -26.074 1.00 70.53 447 PRO B N 1
ATOM 2195 C CA . PRO B 2 37 ? 12.336 22.403 -25.975 1.00 77.40 447 PRO B CA 1
ATOM 2196 C C . PRO B 2 37 ? 13.462 22.022 -25.026 1.00 78.88 447 PRO B C 1
ATOM 2197 O O . PRO B 2 37 ? 14.308 21.206 -25.385 1.00 75.83 447 PRO B O 1
#